Protein AF-A0A6M8HL34-F1 (afdb_monomer)

Solvent-accessible surface area (backbone atoms only — not comparable to full-atom values): 10391 Å² total; per-residue (Å²): 132,86,54,75,76,76,46,51,88,78,51,52,66,68,58,30,50,53,49,35,55,58,27,65,74,44,79,93,43,74,69,29,53,56,49,34,54,53,30,49,53,50,42,52,50,51,51,50,51,51,51,50,52,51,51,52,52,39,51,51,47,34,64,71,36,65,87,47,59,65,30,57,26,42,36,50,34,43,65,81,52,62,72,50,73,74,53,46,53,49,53,44,49,31,63,67,37,63,56,39,46,39,56,62,50,10,57,75,67,71,40,95,37,39,66,58,44,51,50,49,45,24,49,61,31,55,78,34,46,50,43,47,78,84,54,57,63,35,85,89,77,74,38,73,36,33,43,59,67,51,26,38,79,34,83,39,66,50,101,86,70,48,82,48,44,11,34,23,58,29,71,42,42,48,53,21,35,48,77,70,65,70,52,74,80,70,84,128

Sequence (188 aa):
MATIFDKIPGMNAASLQQLVDNARARPGNPQSEGVIEAATSALETLKLNVATSKAAGKAAIKNRYADEPLAKAFEAALKDRPPTDAQLRRLQLIHENPGRDEDKLADLAGDKDAAAFNLWISALCRDRADYLPPPKIAALRKQPQWSDLICEIVPKIDAVGRKTHGWTLRPEAEVAMRRLGLLKPKRA

Secondary structure (DSSP, 8-state):
---HHHHGGG--HHHHHHHHHHHHTSTT-HHHHHHHHHHHHHHHHHHHHHHHHHHHHHHHHHHHTSSS-HHHHHHHHHHHSPPPHHHHHHHHHHHHSTTEEHHHHHHHHT-SSHHHHHHHHHHHHHTTTTTSPPPPBPTTT-SB-GGGTTEEEEEEE-TTS-EEEEEEE-HHHHHHHHHTT-SPPPP-

Foldseek 3Di:
DDDPLNCLLVDDLVRLVVLLVVLVVDPPDPVSVVSNVSSVVSNVVVVVVVVVVVVVVLVVLLVVQVPPDQLVLLLVLCVVPPDDPLLLVLLLLQALPPFDFQQVSCVVSVHPGSVRVQVSLLVSQVSSVSSWDFADQDPVPSHGRSNCTQWNWAWDADPVGDITTGIHGDPSNVSSCVVVVSHDPHDD

Structure (mmCIF, N/CA/C/O backbone):
data_AF-A0A6M8HL34-F1
#
_entry.id   AF-A0A6M8HL34-F1
#
loop_
_atom_site.group_PDB
_atom_site.id
_atom_site.type_symbol
_atom_site.label_atom_id
_atom_site.label_alt_id
_atom_site.label_comp_id
_atom_site.label_asym_id
_atom_site.label_entity_id
_atom_site.label_seq_id
_atom_site.pdbx_PDB_ins_code
_atom_site.Cartn_x
_atom_site.Cartn_y
_atom_site.Cartn_z
_atom_site.occupancy
_atom_site.B_iso_or_equiv
_atom_site.auth_seq_id
_atom_site.auth_comp_id
_atom_site.auth_asym_id
_atom_site.auth_atom_id
_atom_site.pdbx_PDB_model_num
ATOM 1 N N . MET A 1 1 ? 26.905 -11.142 -42.342 1.00 52.41 1 MET A N 1
ATOM 2 C CA . MET A 1 1 ? 26.950 -11.316 -40.873 1.00 52.41 1 MET A CA 1
ATOM 3 C C . MET A 1 1 ? 26.061 -10.250 -40.256 1.00 52.41 1 MET A C 1
ATOM 5 O O . MET A 1 1 ? 26.190 -9.111 -40.681 1.00 52.41 1 MET A O 1
ATOM 9 N N . ALA A 1 2 ? 25.173 -10.594 -39.319 1.00 63.62 2 ALA A N 1
ATOM 10 C CA . ALA A 1 2 ? 24.388 -9.591 -38.593 1.00 63.62 2 ALA A CA 1
ATOM 11 C C . ALA A 1 2 ? 25.311 -8.784 -37.667 1.00 63.62 2 ALA A C 1
ATOM 13 O O . ALA A 1 2 ? 26.084 -9.366 -36.898 1.00 63.62 2 ALA A O 1
ATOM 14 N N . THR A 1 3 ? 25.247 -7.462 -37.768 1.00 83.38 3 THR A N 1
ATOM 15 C CA . THR A 1 3 ? 25.985 -6.528 -36.918 1.00 83.38 3 THR A CA 1
ATOM 16 C C . THR A 1 3 ? 25.393 -6.500 -35.508 1.00 83.38 3 THR A C 1
ATOM 18 O O . THR A 1 3 ? 24.306 -7.021 -35.250 1.00 83.38 3 THR A O 1
ATOM 21 N N . ILE A 1 4 ? 26.110 -5.899 -34.555 1.00 81.44 4 ILE A N 1
ATOM 22 C CA . ILE A 1 4 ? 25.570 -5.709 -33.203 1.00 81.44 4 ILE A CA 1
ATOM 23 C C . ILE A 1 4 ? 24.324 -4.808 -33.213 1.00 81.44 4 ILE A C 1
ATOM 25 O O . ILE A 1 4 ? 23.398 -5.058 -32.446 1.00 81.44 4 ILE A O 1
ATOM 29 N N . PHE A 1 5 ? 24.262 -3.841 -34.134 1.00 85.31 5 PHE A N 1
ATOM 30 C CA . PHE A 1 5 ? 23.124 -2.939 -34.317 1.00 85.31 5 PHE A CA 1
ATOM 31 C C . PHE A 1 5 ? 21.845 -3.683 -34.710 1.00 85.31 5 PHE A C 1
ATOM 33 O O . PHE A 1 5 ? 20.782 -3.376 -34.179 1.00 85.31 5 PHE A O 1
ATOM 40 N N . ASP A 1 6 ? 21.958 -4.738 -35.523 1.00 87.06 6 ASP A N 1
ATOM 41 C CA . ASP A 1 6 ? 20.815 -5.570 -35.932 1.00 87.06 6 ASP A CA 1
ATOM 42 C C . ASP A 1 6 ? 20.195 -6.349 -34.759 1.00 87.06 6 ASP A C 1
ATOM 44 O O . ASP A 1 6 ? 19.050 -6.792 -34.827 1.00 87.06 6 ASP A O 1
ATOM 48 N N . LYS A 1 7 ? 20.947 -6.534 -33.666 1.00 87.75 7 LYS A N 1
ATOM 49 C CA . LYS A 1 7 ? 20.505 -7.298 -32.491 1.00 87.75 7 LYS A CA 1
ATOM 50 C C . LYS A 1 7 ? 19.877 -6.422 -31.407 1.00 87.75 7 LYS A C 1
ATOM 52 O O . LYS A 1 7 ? 19.082 -6.940 -30.627 1.00 87.75 7 LYS A O 1
ATOM 57 N N . ILE A 1 8 ? 20.212 -5.128 -31.353 1.00 88.44 8 ILE A N 1
ATOM 58 C CA . ILE A 1 8 ? 19.762 -4.183 -30.312 1.00 88.44 8 ILE A CA 1
ATOM 59 C C . ILE A 1 8 ? 18.227 -4.161 -30.145 1.00 88.44 8 ILE A C 1
ATOM 61 O O . ILE A 1 8 ? 17.781 -4.262 -29.002 1.00 88.44 8 ILE A O 1
ATOM 65 N N . PRO A 1 9 ? 17.400 -4.125 -31.214 1.00 86.81 9 PRO A N 1
ATOM 66 C CA . PRO A 1 9 ? 15.939 -4.083 -31.070 1.00 86.81 9 PRO A CA 1
ATOM 67 C C . PRO A 1 9 ? 15.320 -5.301 -30.363 1.00 86.81 9 PRO A C 1
ATOM 69 O O . PRO A 1 9 ? 14.225 -5.198 -29.818 1.00 86.81 9 PRO A O 1
ATOM 72 N N . GLY A 1 10 ? 16.001 -6.452 -30.368 1.00 86.00 10 GLY A N 1
ATOM 73 C CA . GLY A 1 10 ? 15.534 -7.686 -29.724 1.00 86.00 10 GLY A CA 1
ATOM 74 C C . GLY A 1 10 ? 16.086 -7.917 -28.315 1.00 86.00 10 GLY A C 1
ATOM 75 O O . GLY A 1 10 ? 15.767 -8.931 -27.694 1.00 86.00 10 GLY A O 1
ATOM 76 N N . MET A 1 11 ? 16.944 -7.028 -27.807 1.00 91.56 11 MET A N 1
ATOM 77 C CA . MET A 1 11 ? 17.568 -7.191 -26.494 1.00 91.56 11 MET A CA 1
ATOM 78 C C . MET A 1 11 ? 16.646 -6.727 -25.365 1.00 91.56 11 MET A C 1
ATOM 80 O O . MET A 1 11 ? 15.928 -5.737 -25.477 1.00 91.56 11 MET A O 1
ATOM 84 N N . ASN A 1 12 ? 16.704 -7.425 -24.230 1.00 92.00 12 ASN A N 1
ATOM 85 C CA . AS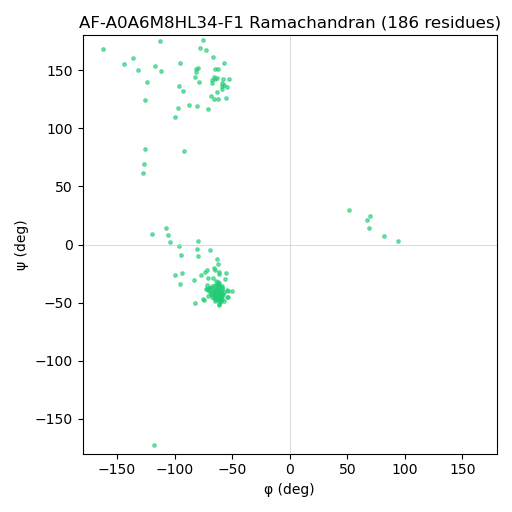N A 1 12 ? 16.044 -6.975 -23.008 1.00 92.00 12 ASN A CA 1
ATOM 86 C C . ASN A 1 12 ? 16.852 -5.859 -22.311 1.00 92.00 12 ASN A C 1
ATOM 88 O O . ASN A 1 12 ? 18.016 -5.611 -22.633 1.00 92.00 12 ASN A O 1
ATOM 92 N N . ALA A 1 13 ? 16.247 -5.210 -21.313 1.00 90.44 13 ALA A N 1
ATOM 93 C CA . ALA A 1 13 ? 16.857 -4.078 -20.615 1.00 90.44 13 ALA A CA 1
ATOM 94 C C . ALA A 1 13 ? 18.206 -4.409 -19.944 1.00 90.44 13 ALA A C 1
ATOM 96 O O . ALA A 1 13 ? 19.112 -3.580 -19.969 1.00 90.44 13 ALA A O 1
ATOM 97 N N . ALA A 1 14 ? 18.362 -5.612 -19.379 1.00 91.69 14 ALA A N 1
ATOM 98 C CA . ALA A 1 14 ? 19.614 -6.029 -18.744 1.00 91.69 14 ALA A CA 1
ATOM 99 C C . ALA A 1 14 ? 20.731 -6.223 -19.780 1.00 91.69 14 ALA A C 1
ATOM 101 O O . ALA A 1 14 ? 21.852 -5.763 -19.581 1.00 91.69 14 ALA A O 1
ATOM 102 N N . SER A 1 15 ? 20.413 -6.842 -20.919 1.00 92.12 15 SER A N 1
ATOM 103 C CA . SER A 1 15 ? 21.350 -7.022 -22.030 1.00 92.12 15 SER A CA 1
ATOM 104 C C . SER A 1 15 ? 21.767 -5.691 -22.660 1.00 92.12 15 SER A C 1
ATOM 106 O O . SER A 1 15 ? 22.946 -5.511 -22.952 1.00 92.12 15 SER A O 1
ATOM 108 N N . LEU A 1 16 ? 20.837 -4.743 -22.822 1.00 92.12 16 LEU A N 1
ATOM 109 C CA . LEU A 1 16 ? 21.145 -3.394 -23.310 1.00 92.12 16 LEU A CA 1
ATOM 110 C C . LEU A 1 16 ? 22.037 -2.622 -22.335 1.00 92.12 16 LEU A C 1
ATOM 112 O O . LEU A 1 16 ? 23.002 -1.995 -22.763 1.00 92.12 16 LEU A O 1
ATOM 116 N N . GLN A 1 17 ? 21.760 -2.707 -21.030 1.00 92.69 17 GLN A N 1
ATOM 117 C CA . GLN A 1 17 ? 22.590 -2.062 -20.012 1.00 92.69 17 GLN A CA 1
ATOM 118 C C . GLN A 1 17 ? 24.014 -2.633 -20.011 1.00 92.69 17 GLN A C 1
ATOM 120 O O . GLN A 1 17 ? 24.979 -1.876 -20.067 1.00 92.69 17 GLN A O 1
ATOM 125 N N . GLN A 1 18 ? 24.149 -3.960 -20.067 1.00 92.50 18 GLN A N 1
ATOM 126 C CA . GLN A 1 18 ? 25.451 -4.618 -20.169 1.00 92.50 18 GLN A CA 1
ATOM 127 C C . GLN A 1 18 ? 26.212 -4.202 -21.439 1.00 92.50 18 GLN A C 1
ATOM 129 O O . GLN A 1 18 ? 27.435 -4.070 -21.414 1.00 92.50 18 GLN A O 1
ATOM 134 N N . LEU A 1 19 ? 25.509 -3.989 -22.556 1.00 90.94 19 LEU A N 1
ATOM 135 C CA . LEU A 1 19 ? 26.108 -3.527 -23.808 1.00 90.94 19 LEU A CA 1
ATOM 136 C C . LEU A 1 19 ? 26.692 -2.113 -23.666 1.00 90.94 19 LEU A C 1
ATOM 138 O O . LEU A 1 19 ? 27.817 -1.870 -24.103 1.00 90.94 19 LEU A O 1
ATOM 142 N N . VAL A 1 20 ? 25.951 -1.210 -23.017 1.00 90.25 20 VAL A N 1
ATOM 143 C CA . VAL A 1 20 ? 26.400 0.155 -22.705 1.00 90.25 20 VAL A CA 1
ATOM 144 C C . VAL A 1 20 ? 27.629 0.120 -21.800 1.00 90.25 20 VAL A C 1
ATOM 146 O O . VAL A 1 20 ? 28.620 0.793 -22.086 1.00 90.25 20 VAL A O 1
ATOM 149 N N . ASP A 1 21 ? 27.600 -0.692 -20.745 1.00 91.19 21 ASP A N 1
ATOM 150 C CA . ASP A 1 21 ? 28.698 -0.789 -19.781 1.00 91.19 21 ASP A CA 1
ATOM 151 C C . ASP A 1 21 ? 29.972 -1.351 -20.440 1.00 91.19 21 ASP A C 1
ATOM 153 O O . ASP A 1 21 ? 31.064 -0.802 -20.278 1.00 91.19 21 ASP A O 1
ATOM 157 N N . ASN A 1 22 ? 29.827 -2.380 -21.282 1.00 88.88 22 ASN A N 1
ATOM 158 C CA . ASN A 1 22 ? 30.932 -2.963 -22.046 1.00 88.88 22 ASN A CA 1
ATOM 159 C C . ASN A 1 22 ? 31.526 -1.985 -23.076 1.00 88.88 22 ASN A C 1
ATOM 161 O O . ASN A 1 22 ? 32.740 -1.978 -23.289 1.00 88.88 22 ASN A O 1
ATOM 165 N N . ALA A 1 23 ? 30.691 -1.174 -23.732 1.00 86.12 23 ALA A N 1
ATOM 166 C CA . ALA A 1 23 ? 31.143 -0.184 -24.708 1.00 86.12 23 ALA A CA 1
ATOM 167 C C . ALA A 1 23 ? 31.864 0.996 -24.033 1.00 86.12 23 ALA A C 1
ATOM 169 O O . ALA A 1 23 ? 32.898 1.448 -24.526 1.00 86.12 23 ALA A O 1
ATOM 170 N N . ARG A 1 24 ? 31.388 1.435 -22.859 1.00 86.94 24 ARG A N 1
ATOM 171 C CA . ARG A 1 24 ? 32.046 2.464 -22.031 1.00 86.94 24 ARG A CA 1
ATOM 172 C C . ARG A 1 24 ? 33.415 2.028 -21.513 1.00 86.94 24 ARG A C 1
ATOM 174 O O . ARG A 1 24 ? 34.305 2.862 -21.386 1.00 86.94 24 ARG A O 1
ATOM 181 N N . ALA A 1 25 ? 33.610 0.732 -21.272 1.00 86.75 25 ALA A N 1
ATOM 182 C CA . ALA A 1 25 ? 34.902 0.170 -20.877 1.00 86.75 25 ALA A CA 1
ATOM 183 C C . ALA A 1 25 ? 35.964 0.186 -22.002 1.00 86.75 25 ALA A C 1
ATOM 185 O O . ALA A 1 25 ? 37.111 -0.190 -21.762 1.00 86.75 25 ALA A O 1
ATOM 186 N N . ARG A 1 26 ? 35.610 0.609 -23.227 1.00 79.56 26 ARG A N 1
ATOM 187 C CA . ARG A 1 26 ? 36.508 0.702 -24.394 1.00 79.56 26 ARG A CA 1
ATOM 188 C C . ARG A 1 26 ? 36.480 2.111 -25.013 1.00 79.56 26 ARG A C 1
ATOM 190 O O . ARG A 1 26 ? 35.941 2.275 -26.114 1.00 79.56 26 ARG A O 1
ATOM 197 N N . PRO A 1 27 ? 37.023 3.130 -24.322 1.00 69.81 27 PRO A N 1
ATOM 198 C CA . PRO A 1 27 ? 37.029 4.505 -24.817 1.00 69.81 27 PRO A CA 1
ATOM 199 C C . PRO A 1 27 ? 37.888 4.647 -26.087 1.00 69.81 27 PRO A C 1
ATOM 201 O O . PRO A 1 27 ? 38.936 4.015 -26.203 1.00 69.81 27 PRO A O 1
ATOM 204 N N . GLY A 1 28 ? 37.444 5.478 -27.038 1.00 65.19 28 GLY A N 1
ATOM 205 C CA . GLY A 1 28 ? 38.191 5.816 -28.261 1.00 65.19 28 GLY A CA 1
ATOM 206 C C . GLY A 1 28 ? 37.886 4.968 -29.504 1.00 65.19 28 GLY A C 1
ATOM 207 O O . GLY A 1 28 ? 38.508 5.177 -30.542 1.00 65.19 28 GLY A O 1
ATOM 208 N N . ASN A 1 29 ? 36.935 4.030 -29.437 1.00 75.62 29 ASN A N 1
ATOM 209 C CA . ASN A 1 29 ? 36.446 3.306 -30.613 1.00 75.62 29 ASN A CA 1
ATOM 210 C C . ASN A 1 29 ? 35.147 3.964 -31.136 1.00 75.62 29 ASN A C 1
ATOM 212 O O . ASN A 1 29 ? 34.142 3.910 -30.426 1.00 75.62 29 ASN A O 1
ATOM 216 N N . PRO A 1 30 ? 35.114 4.510 -32.370 1.00 70.31 30 PRO A N 1
ATOM 217 C CA . PRO A 1 30 ? 33.908 5.112 -32.961 1.00 70.31 30 PRO A CA 1
ATOM 218 C C . PRO A 1 30 ? 32.707 4.158 -33.004 1.00 70.31 30 PRO A C 1
ATOM 220 O O . PRO A 1 30 ? 31.552 4.565 -32.900 1.00 70.31 30 PRO A O 1
ATOM 223 N N . GLN A 1 31 ? 32.972 2.854 -33.106 1.00 75.31 31 GLN A N 1
ATOM 224 C CA . GLN A 1 31 ? 31.937 1.828 -33.074 1.00 75.31 31 GLN A CA 1
ATOM 225 C C . GLN A 1 31 ? 31.323 1.674 -31.672 1.00 75.31 31 GLN A C 1
ATOM 227 O O . GLN A 1 31 ? 30.148 1.334 -31.565 1.00 75.31 31 GLN A O 1
ATOM 232 N N . SER A 1 32 ? 32.079 1.954 -30.600 1.00 81.62 32 SER A N 1
ATOM 233 C CA . SER A 1 32 ? 31.563 1.969 -29.223 1.00 81.62 32 SER A CA 1
ATOM 234 C C . SER A 1 32 ? 30.596 3.130 -28.994 1.00 81.62 32 SER A C 1
ATOM 236 O O . SER A 1 32 ? 29.597 2.939 -28.311 1.00 81.62 32 SER A O 1
ATOM 238 N N . GLU A 1 33 ? 30.850 4.308 -29.572 1.00 82.81 33 GLU A N 1
ATOM 239 C CA . GLU A 1 33 ? 29.970 5.478 -29.422 1.00 82.81 33 GLU A CA 1
ATOM 240 C C . GLU A 1 33 ? 28.598 5.233 -30.054 1.00 82.81 33 GLU A C 1
ATOM 242 O O . GLU A 1 33 ? 27.580 5.368 -29.373 1.00 82.81 33 GLU A O 1
ATOM 247 N N . GLY A 1 34 ? 28.566 4.744 -31.300 1.00 83.88 34 GLY A N 1
ATOM 248 C CA . GLY A 1 34 ? 27.307 4.379 -31.958 1.00 83.88 34 GLY A CA 1
ATOM 249 C C . GLY A 1 34 ? 26.550 3.275 -31.210 1.00 83.88 34 GLY A C 1
ATOM 250 O O . GLY A 1 34 ? 25.326 3.312 -31.103 1.00 83.88 34 GLY A O 1
ATOM 251 N N . VAL A 1 35 ? 27.269 2.304 -30.633 1.00 87.06 35 VAL A N 1
ATOM 252 C CA . VAL A 1 35 ? 26.672 1.242 -29.807 1.00 87.06 35 VAL A CA 1
ATOM 253 C C . VAL A 1 35 ? 26.074 1.795 -28.507 1.00 87.06 35 VAL A C 1
ATOM 255 O O . VAL A 1 35 ? 24.982 1.372 -28.125 1.00 87.06 35 VAL A O 1
ATOM 258 N N . ILE A 1 36 ? 26.747 2.742 -27.841 1.00 88.88 36 ILE A N 1
ATOM 259 C CA . ILE A 1 36 ? 26.233 3.406 -26.632 1.00 88.88 36 ILE A CA 1
ATOM 260 C C . ILE A 1 36 ? 24.948 4.165 -26.957 1.00 88.88 36 ILE A C 1
ATOM 262 O O . ILE A 1 36 ? 23.961 4.006 -26.237 1.00 88.88 36 ILE A O 1
ATOM 266 N N . GLU A 1 37 ? 24.939 4.955 -28.029 1.00 89.88 37 GLU A N 1
ATOM 267 C CA . GLU A 1 37 ? 23.774 5.741 -28.440 1.00 89.88 37 GLU A CA 1
ATOM 268 C C . GLU A 1 37 ? 22.578 4.837 -28.773 1.00 89.88 37 GLU A C 1
ATOM 270 O O . GLU A 1 37 ? 21.505 4.974 -28.177 1.00 89.88 37 GLU A O 1
ATOM 275 N N . ALA A 1 38 ? 22.780 3.840 -29.641 1.00 90.62 38 ALA A N 1
ATOM 276 C CA . ALA A 1 38 ? 21.720 2.932 -30.069 1.00 90.62 38 ALA A CA 1
ATOM 277 C C . ALA A 1 38 ? 21.146 2.104 -28.905 1.00 90.62 38 ALA A C 1
ATOM 279 O O . ALA A 1 38 ? 19.927 1.970 -28.775 1.00 90.62 38 ALA A O 1
ATOM 280 N N . ALA A 1 39 ? 21.999 1.571 -28.025 1.00 90.88 39 ALA A N 1
ATOM 281 C CA . ALA A 1 39 ? 21.540 0.783 -26.883 1.00 90.88 39 ALA A CA 1
ATOM 282 C C . ALA A 1 39 ? 20.863 1.639 -25.806 1.00 90.88 39 ALA A C 1
ATOM 284 O O . ALA A 1 39 ? 19.890 1.190 -25.198 1.00 90.88 39 ALA A O 1
ATOM 285 N N . THR A 1 40 ? 21.325 2.877 -25.598 1.00 90.88 40 THR A N 1
ATOM 286 C CA . THR A 1 40 ? 20.677 3.822 -24.676 1.00 90.88 40 THR A CA 1
ATOM 287 C C . THR A 1 40 ? 19.291 4.210 -25.189 1.00 90.88 40 THR A C 1
ATOM 289 O O . THR A 1 40 ? 18.323 4.117 -24.436 1.00 90.88 40 THR A O 1
ATOM 292 N N . SER A 1 41 ? 19.161 4.539 -26.477 1.00 91.94 41 SER A N 1
ATOM 293 C CA . SER A 1 41 ? 17.871 4.860 -27.103 1.00 91.94 41 SER A CA 1
ATOM 294 C C . SER A 1 41 ? 16.882 3.683 -27.042 1.00 91.94 41 SER A C 1
ATOM 296 O O . SER A 1 41 ? 15.709 3.851 -26.687 1.00 91.94 41 SER A O 1
ATOM 298 N N . ALA A 1 42 ? 17.356 2.457 -27.289 1.00 90.94 42 ALA A N 1
ATOM 299 C CA . ALA A 1 42 ? 16.543 1.250 -27.135 1.00 90.94 42 ALA A CA 1
ATOM 300 C C . ALA A 1 42 ? 16.102 1.028 -25.674 1.00 90.94 42 ALA A C 1
ATOM 302 O O . ALA A 1 42 ? 14.948 0.677 -25.418 1.00 90.94 42 ALA A O 1
ATOM 303 N N . LEU A 1 43 ? 16.986 1.282 -24.701 1.00 91.06 43 LEU A N 1
ATOM 304 C CA . LEU A 1 43 ? 16.673 1.182 -23.274 1.00 91.06 43 LEU A CA 1
ATOM 305 C C . LEU A 1 43 ? 15.600 2.200 -22.859 1.00 91.06 43 LEU A C 1
ATOM 307 O O . LEU A 1 43 ? 14.677 1.857 -22.119 1.00 91.06 43 LEU A O 1
ATOM 311 N N . GLU A 1 44 ? 15.705 3.444 -23.324 1.00 91.94 44 GLU A N 1
ATOM 312 C CA . GLU A 1 44 ? 14.707 4.491 -23.079 1.00 91.94 44 GLU A CA 1
ATOM 313 C C . GLU A 1 44 ? 13.355 4.139 -23.698 1.00 91.94 44 GLU A C 1
ATOM 315 O O . GLU A 1 44 ? 12.327 4.242 -23.026 1.00 91.94 44 GLU A O 1
ATOM 320 N N . THR A 1 45 ? 13.360 3.621 -24.926 1.00 90.19 45 THR A N 1
ATOM 321 C CA . THR A 1 45 ? 12.150 3.146 -25.606 1.00 90.19 45 THR A CA 1
ATOM 322 C C . THR A 1 45 ? 11.479 2.015 -24.824 1.00 90.19 45 THR A C 1
ATOM 324 O O . THR A 1 45 ? 10.272 2.058 -24.580 1.00 90.19 45 THR A O 1
ATOM 327 N N . LEU A 1 46 ? 12.244 1.025 -24.346 1.00 89.00 46 LEU A N 1
ATOM 328 C CA . LEU A 1 46 ? 11.706 -0.047 -23.501 1.00 89.00 46 LEU A CA 1
ATOM 329 C C . LEU A 1 46 ? 11.125 0.494 -22.191 1.00 89.00 46 LEU A C 1
ATOM 331 O O . LEU A 1 46 ? 10.031 0.090 -21.795 1.00 89.00 46 LEU A O 1
ATOM 335 N N . LYS A 1 47 ? 11.816 1.429 -21.527 1.00 89.31 47 LYS A N 1
ATOM 336 C CA . LYS A 1 47 ? 11.316 2.075 -20.302 1.00 89.31 47 LYS A CA 1
ATOM 337 C C . LYS A 1 47 ? 10.001 2.810 -20.557 1.00 89.31 47 LYS A C 1
ATOM 339 O O . LYS A 1 47 ? 9.070 2.664 -19.765 1.00 89.31 47 LYS A O 1
ATOM 344 N N . LEU A 1 48 ? 9.903 3.550 -21.661 1.00 87.50 48 LEU A N 1
ATOM 345 C CA . LEU A 1 48 ? 8.694 4.273 -22.048 1.00 87.50 48 LEU A CA 1
ATOM 346 C C . LEU A 1 48 ? 7.535 3.314 -22.355 1.00 87.50 48 LEU A C 1
ATOM 348 O O . LEU A 1 48 ? 6.421 3.524 -21.873 1.00 87.50 48 LEU A O 1
ATOM 352 N N . ASN A 1 49 ? 7.792 2.229 -23.086 1.00 84.81 49 ASN A N 1
ATOM 353 C CA . ASN A 1 49 ? 6.786 1.215 -23.409 1.00 84.81 49 ASN A CA 1
ATOM 354 C C . ASN A 1 49 ? 6.262 0.508 -22.154 1.00 84.81 49 ASN A C 1
ATOM 356 O O . ASN A 1 49 ? 5.051 0.326 -22.000 1.00 84.81 49 ASN A O 1
ATOM 360 N N . VAL A 1 50 ? 7.152 0.160 -21.219 1.00 85.06 50 VAL A N 1
ATOM 361 C CA . VAL A 1 50 ? 6.772 -0.412 -19.918 1.00 85.06 50 VAL A CA 1
ATOM 362 C C . VAL A 1 50 ? 5.954 0.589 -19.105 1.00 85.06 50 VAL A C 1
ATOM 364 O O . VAL A 1 50 ? 4.914 0.224 -18.557 1.00 85.06 50 VAL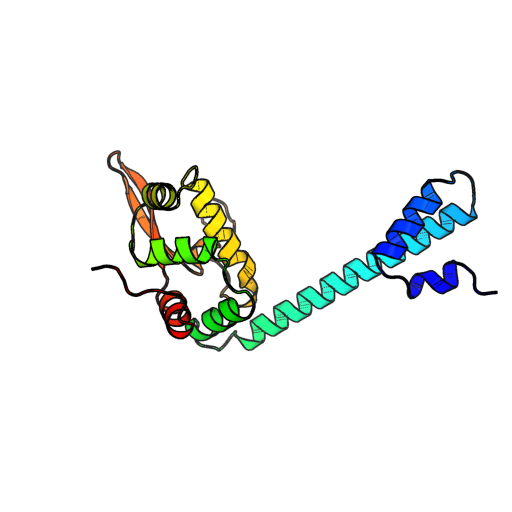 A O 1
ATOM 367 N N . ALA A 1 51 ? 6.380 1.854 -19.042 1.00 79.62 51 ALA A N 1
ATOM 368 C CA . ALA A 1 51 ? 5.654 2.900 -18.326 1.00 79.62 51 ALA A CA 1
ATOM 369 C C . ALA A 1 51 ? 4.248 3.117 -18.908 1.00 79.62 51 ALA A C 1
ATOM 371 O O . ALA A 1 51 ? 3.274 3.161 -18.155 1.00 79.62 51 ALA A O 1
ATOM 372 N N . THR A 1 52 ? 4.134 3.168 -20.235 1.00 82.06 52 THR A N 1
ATOM 373 C CA . THR A 1 52 ? 2.866 3.327 -20.961 1.00 82.06 52 THR A CA 1
ATOM 374 C C . THR A 1 52 ? 1.943 2.134 -20.727 1.00 82.06 52 THR A C 1
ATOM 376 O O . THR A 1 52 ? 0.785 2.313 -20.357 1.00 82.06 52 THR A O 1
ATOM 379 N N . SER A 1 53 ? 2.465 0.910 -20.837 1.00 81.75 53 SER A N 1
ATOM 380 C CA . SER A 1 53 ? 1.698 -0.315 -20.574 1.00 81.75 53 SER A CA 1
ATOM 381 C C . SER A 1 53 ? 1.212 -0.376 -19.125 1.00 81.75 53 SER A C 1
ATOM 383 O O . SER A 1 53 ? 0.060 -0.718 -18.859 1.00 81.75 53 SER A O 1
ATOM 385 N N . LYS A 1 54 ? 2.061 0.027 -18.170 1.00 84.12 54 LYS A N 1
ATOM 386 C CA . LYS A 1 54 ? 1.689 0.121 -16.755 1.00 84.12 54 LYS A CA 1
ATOM 387 C C . LYS A 1 54 ? 0.596 1.167 -16.536 1.00 84.12 54 LYS A C 1
ATOM 389 O O . LYS A 1 54 ? -0.345 0.900 -15.796 1.00 84.12 54 LYS A O 1
ATOM 394 N N . ALA A 1 55 ? 0.688 2.333 -17.175 1.00 83.44 55 ALA A N 1
ATOM 395 C CA . ALA A 1 55 ? -0.339 3.371 -17.094 1.00 83.44 55 ALA A CA 1
ATOM 396 C C . ALA A 1 55 ? -1.682 2.899 -17.676 1.00 83.44 55 ALA A C 1
ATOM 398 O O . ALA A 1 55 ? -2.718 3.079 -17.035 1.00 83.44 55 ALA A O 1
ATOM 399 N N . ALA A 1 56 ? -1.663 2.224 -18.829 1.00 82.94 56 ALA A N 1
ATOM 400 C CA . ALA A 1 56 ? -2.853 1.640 -19.443 1.00 82.94 56 ALA A CA 1
ATOM 401 C C . ALA A 1 56 ? -3.496 0.569 -18.545 1.00 82.94 56 ALA A C 1
ATOM 403 O O . ALA A 1 56 ? -4.705 0.603 -18.316 1.00 82.94 56 ALA A O 1
ATOM 404 N N . GLY A 1 57 ? -2.693 -0.328 -17.959 1.00 84.00 57 GLY A N 1
ATOM 405 C CA . GLY A 1 57 ? -3.179 -1.338 -17.014 1.00 84.00 57 GLY A CA 1
ATOM 406 C C . GLY A 1 57 ? -3.842 -0.722 -15.778 1.00 84.00 57 GLY A C 1
ATOM 407 O O . GLY A 1 57 ? -4.922 -1.148 -15.373 1.00 84.00 57 GLY A O 1
ATOM 408 N N . LYS A 1 58 ? -3.251 0.339 -15.216 1.00 86.94 58 LYS A N 1
ATOM 409 C CA . LYS A 1 58 ? -3.844 1.082 -14.093 1.00 86.94 58 LYS A CA 1
ATOM 410 C C . LYS A 1 58 ? -5.177 1.731 -14.455 1.00 86.94 58 LYS A C 1
ATOM 412 O O . LYS A 1 58 ? -6.124 1.642 -13.680 1.00 86.94 58 LYS A O 1
ATOM 417 N N . ALA A 1 59 ? -5.259 2.362 -15.625 1.00 83.94 59 ALA A N 1
ATOM 418 C CA . ALA A 1 59 ? -6.497 2.966 -16.108 1.00 83.94 59 ALA A CA 1
ATOM 419 C C . ALA A 1 59 ? -7.596 1.910 -16.312 1.00 83.94 59 ALA A C 1
ATOM 421 O O . ALA A 1 59 ? -8.737 2.131 -15.916 1.00 83.94 59 ALA A O 1
ATOM 422 N N . ALA A 1 60 ? -7.246 0.738 -16.850 1.00 83.88 60 ALA A N 1
ATOM 423 C CA . ALA A 1 60 ? -8.181 -0.368 -17.028 1.00 83.88 60 ALA A CA 1
ATOM 424 C C . ALA A 1 60 ? -8.733 -0.894 -15.692 1.00 83.88 60 ALA A C 1
ATOM 426 O O . ALA A 1 60 ? -9.941 -1.100 -15.573 1.00 83.88 60 ALA A O 1
ATOM 427 N N . ILE A 1 61 ? -7.879 -1.061 -14.672 1.00 86.00 61 ILE A N 1
ATOM 428 C CA . ILE A 1 61 ? -8.316 -1.447 -13.318 1.00 86.00 61 ILE A CA 1
ATOM 429 C C . ILE A 1 61 ? -9.270 -0.392 -12.755 1.00 86.00 61 ILE A C 1
ATOM 431 O O . ILE A 1 61 ? -10.363 -0.733 -12.306 1.00 86.00 61 ILE A O 1
ATOM 435 N N . LYS A 1 62 ? -8.894 0.888 -12.831 1.00 85.69 62 LYS A N 1
ATOM 436 C CA . LYS A 1 62 ? -9.709 1.983 -12.302 1.00 85.69 62 LYS A CA 1
ATOM 437 C C . LYS A 1 62 ? -11.084 2.053 -12.968 1.00 85.69 62 LYS A C 1
ATOM 439 O O . LYS A 1 62 ? -12.081 2.181 -12.270 1.00 85.69 62 LYS A O 1
ATOM 444 N N . ASN A 1 63 ? -11.145 1.911 -14.293 1.00 84.94 63 ASN A N 1
ATOM 445 C CA . ASN A 1 63 ? -12.407 1.898 -15.036 1.00 84.94 63 ASN A CA 1
ATOM 446 C C . ASN A 1 63 ? -13.276 0.691 -14.665 1.00 84.94 63 ASN A C 1
ATOM 448 O O . ASN A 1 63 ? -14.483 0.829 -14.519 1.00 84.94 63 ASN A O 1
ATOM 452 N N . ARG A 1 64 ? -12.669 -0.486 -14.462 1.00 85.56 64 ARG A N 1
ATOM 453 C CA . ARG A 1 64 ? -13.392 -1.708 -14.083 1.00 85.56 64 ARG A CA 1
ATOM 454 C C . ARG A 1 64 ? -14.095 -1.596 -12.728 1.00 85.56 64 ARG A C 1
ATOM 456 O O . ARG A 1 64 ? -15.142 -2.206 -12.552 1.00 85.56 64 ARG A O 1
ATOM 463 N N . TYR A 1 65 ? -13.511 -0.869 -11.779 1.00 85.69 65 TYR A N 1
ATOM 464 C CA . TYR A 1 65 ? -14.047 -0.728 -10.421 1.00 85.69 65 TYR A CA 1
ATOM 465 C C . TYR A 1 65 ? -14.678 0.644 -10.151 1.00 85.69 65 TYR A C 1
ATOM 467 O O . TYR A 1 65 ? -15.026 0.921 -9.007 1.00 85.69 65 TYR A O 1
ATOM 475 N N . ALA A 1 66 ? -14.844 1.490 -11.174 1.00 81.31 66 ALA A N 1
ATOM 476 C CA . ALA A 1 66 ? -15.392 2.837 -11.017 1.00 81.31 66 ALA A CA 1
ATOM 477 C C . ALA A 1 66 ? -16.831 2.829 -10.472 1.00 81.31 66 ALA A C 1
ATOM 479 O O . ALA A 1 66 ? -17.154 3.635 -9.602 1.00 81.31 66 ALA A O 1
ATOM 480 N N . ASP A 1 67 ? -17.649 1.883 -10.941 1.00 83.50 67 ASP A N 1
ATOM 481 C CA . ASP A 1 67 ? -19.074 1.767 -10.596 1.00 83.50 67 ASP A CA 1
ATOM 482 C C . ASP A 1 67 ? -19.362 0.636 -9.592 1.00 83.50 67 ASP A C 1
ATOM 484 O O . ASP A 1 67 ? -20.510 0.364 -9.241 1.00 83.50 67 ASP A O 1
ATOM 488 N N . GLU A 1 68 ? -18.323 -0.060 -9.129 1.00 85.50 68 GLU A N 1
ATOM 489 C CA . GLU A 1 68 ? -18.475 -1.162 -8.184 1.00 85.50 68 GLU A CA 1
ATOM 490 C C . GLU A 1 68 ? -18.607 -0.636 -6.746 1.00 85.50 68 GLU A C 1
ATOM 492 O O . GLU A 1 68 ? -17.969 0.356 -6.381 1.00 85.50 68 GLU A O 1
ATOM 497 N N . PRO A 1 69 ? -19.362 -1.323 -5.865 1.00 89.06 69 PRO A N 1
ATOM 498 C CA . PRO A 1 69 ? -19.379 -0.982 -4.450 1.00 89.06 69 PRO A CA 1
ATOM 499 C C . PRO A 1 69 ? -17.959 -0.965 -3.874 1.00 89.06 69 PRO A C 1
ATOM 501 O O . PRO A 1 69 ? -17.188 -1.903 -4.088 1.00 89.06 69 PRO A O 1
ATOM 504 N N . LEU A 1 70 ? -17.636 0.055 -3.073 1.00 86.81 70 LEU A N 1
ATOM 505 C CA . LEU A 1 70 ? -16.300 0.252 -2.490 1.00 86.81 70 LEU A CA 1
ATOM 506 C C . LEU A 1 70 ? -15.750 -1.006 -1.807 1.00 86.81 70 LEU A C 1
ATOM 508 O O . LEU A 1 70 ? -14.587 -1.346 -1.995 1.00 86.81 70 LEU A O 1
ATOM 512 N N . ALA A 1 71 ? -16.589 -1.754 -1.084 1.00 89.38 71 ALA A N 1
ATOM 513 C CA . ALA A 1 71 ? -16.183 -3.012 -0.453 1.00 89.38 71 ALA A CA 1
ATOM 514 C C . ALA A 1 71 ? -15.670 -4.056 -1.467 1.00 89.38 71 ALA A C 1
ATOM 516 O O . ALA A 1 71 ? -14.721 -4.780 -1.179 1.00 89.38 71 ALA A O 1
ATOM 517 N N . LYS A 1 72 ? -16.251 -4.122 -2.672 1.00 91.12 72 LYS A N 1
ATOM 518 C CA . LYS A 1 72 ? -15.802 -5.021 -3.746 1.00 91.12 72 LYS A CA 1
ATOM 519 C C . LYS A 1 72 ? -14.481 -4.547 -4.353 1.00 91.12 72 LYS A C 1
ATOM 521 O O . LYS A 1 72 ? -13.610 -5.370 -4.628 1.00 91.12 72 LYS A O 1
ATOM 526 N N . ALA A 1 73 ? -14.308 -3.235 -4.510 1.00 91.06 73 ALA A N 1
ATOM 527 C CA . ALA A 1 73 ? -13.042 -2.650 -4.939 1.00 91.06 73 ALA A CA 1
ATOM 528 C C . ALA A 1 73 ? -11.916 -2.921 -3.918 1.00 91.06 73 ALA A C 1
ATOM 530 O O . ALA A 1 73 ? -10.827 -3.340 -4.309 1.00 91.06 73 ALA A O 1
ATOM 531 N N . PHE A 1 74 ? -12.189 -2.792 -2.611 1.00 91.31 74 PHE A N 1
ATOM 532 C CA . PHE A 1 74 ? -11.253 -3.188 -1.548 1.00 91.31 74 PHE A CA 1
ATOM 533 C C . PHE A 1 74 ? -10.922 -4.678 -1.591 1.00 91.31 74 PHE A C 1
ATOM 535 O O . PHE A 1 74 ? -9.755 -5.049 -1.480 1.00 91.31 74 PHE A O 1
ATOM 542 N N . GLU A 1 75 ? -11.928 -5.536 -1.764 1.00 93.50 75 GLU A N 1
ATOM 543 C CA . GLU A 1 75 ? -11.723 -6.981 -1.852 1.00 93.50 75 GLU A CA 1
ATOM 544 C C . GLU A 1 75 ? -10.797 -7.337 -3.023 1.00 93.50 75 GLU A C 1
ATOM 546 O O . GLU A 1 75 ? -9.841 -8.094 -2.852 1.00 93.50 75 GLU A O 1
ATOM 551 N N . ALA A 1 76 ? -11.029 -6.743 -4.197 1.00 92.94 76 ALA A N 1
ATOM 552 C CA . ALA A 1 76 ? -10.166 -6.911 -5.360 1.00 92.94 76 ALA A CA 1
ATOM 553 C C . ALA A 1 76 ? -8.741 -6.399 -5.107 1.00 92.94 76 ALA A C 1
ATOM 555 O O . ALA A 1 76 ? -7.779 -7.100 -5.418 1.00 92.94 76 ALA A O 1
ATOM 556 N N . ALA A 1 77 ? -8.603 -5.225 -4.485 1.00 92.8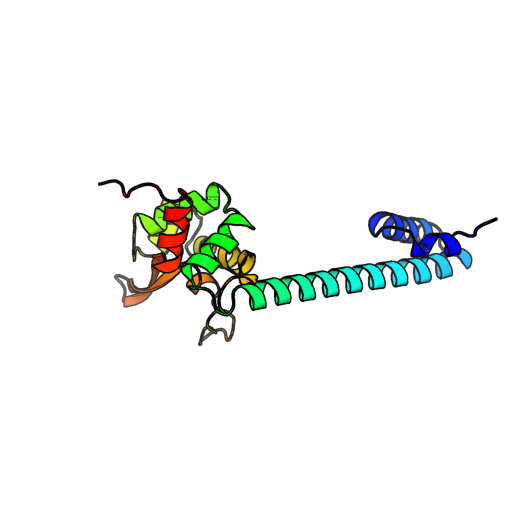8 77 ALA A N 1
ATOM 557 C CA . ALA A 1 77 ? -7.309 -4.642 -4.147 1.00 92.88 77 ALA A CA 1
ATOM 558 C C . ALA A 1 77 ? -6.486 -5.545 -3.216 1.00 92.88 77 ALA A C 1
ATOM 560 O O . ALA A 1 77 ? -5.275 -5.679 -3.386 1.00 92.88 77 ALA A O 1
ATOM 561 N N . LEU A 1 78 ? -7.139 -6.166 -2.231 1.00 92.31 78 LEU A N 1
ATOM 562 C CA . LEU A 1 78 ? -6.508 -7.079 -1.278 1.00 92.31 78 LEU A CA 1
ATOM 563 C C . LEU A 1 78 ? -6.231 -8.466 -1.877 1.00 92.31 78 LEU A C 1
ATOM 565 O O . LEU A 1 78 ? -5.308 -9.126 -1.418 1.00 92.31 78 LEU A O 1
ATOM 569 N N . LYS A 1 79 ? -6.979 -8.911 -2.895 1.00 92.62 79 LYS A N 1
ATOM 570 C CA . LYS A 1 79 ? -6.688 -10.159 -3.627 1.00 92.62 79 LYS A CA 1
ATOM 571 C C . LYS A 1 79 ? -5.512 -10.006 -4.590 1.00 92.62 79 LYS A C 1
ATOM 573 O O . LYS A 1 79 ? -4.633 -10.859 -4.605 1.00 92.62 79 LYS A O 1
ATOM 578 N N . ASP A 1 80 ? -5.499 -8.934 -5.382 1.00 92.06 80 ASP A N 1
ATOM 579 C CA . ASP A 1 80 ? -4.429 -8.664 -6.354 1.00 92.06 80 ASP A CA 1
ATOM 580 C C . ASP A 1 80 ? -3.118 -8.295 -5.660 1.00 92.06 80 ASP A C 1
ATOM 582 O O . ASP A 1 80 ? -2.032 -8.692 -6.078 1.00 92.06 80 ASP A O 1
ATOM 586 N N . ARG A 1 81 ? -3.222 -7.546 -4.559 1.00 91.25 81 ARG A N 1
ATOM 587 C CA . ARG A 1 81 ? -2.083 -7.135 -3.740 1.00 91.25 81 ARG A CA 1
ATOM 588 C C . ARG A 1 81 ? -2.355 -7.565 -2.300 1.00 91.25 81 ARG A C 1
ATOM 590 O O . ARG A 1 81 ? -2.815 -6.742 -1.499 1.00 91.25 81 ARG A O 1
ATOM 597 N N . PRO A 1 82 ? -2.096 -8.836 -1.945 1.00 91.75 82 PRO A N 1
ATOM 598 C CA . PRO A 1 82 ? -2.256 -9.321 -0.579 1.00 91.75 82 PRO A CA 1
ATOM 599 C C . PRO A 1 82 ? -1.411 -8.518 0.410 1.00 91.75 82 PRO A C 1
ATOM 601 O O . PRO A 1 82 ? -0.269 -8.167 0.098 1.00 91.75 82 PRO A O 1
ATOM 604 N N . PRO A 1 83 ? -1.951 -8.157 1.587 1.00 91.94 83 PRO A N 1
ATOM 605 C CA . PRO A 1 83 ? -1.138 -7.564 2.634 1.00 91.94 83 PRO A CA 1
ATOM 606 C C . PRO A 1 83 ? -0.116 -8.587 3.145 1.00 91.94 83 PRO A C 1
ATOM 608 O O . PRO A 1 83 ? -0.416 -9.773 3.260 1.00 91.94 83 PRO A O 1
ATOM 611 N N . THR A 1 84 ? 1.085 -8.127 3.487 1.00 92.12 84 THR A N 1
ATOM 612 C CA . THR A 1 84 ? 2.074 -8.958 4.190 1.00 92.12 84 THR A CA 1
ATOM 613 C C . THR A 1 84 ? 1.593 -9.295 5.602 1.00 92.12 84 THR A C 1
ATOM 615 O O . THR A 1 84 ? 0.772 -8.572 6.167 1.00 92.12 84 THR A O 1
ATOM 618 N N . ASP A 1 85 ? 2.157 -10.321 6.243 1.00 91.69 85 ASP A N 1
ATOM 619 C CA . ASP A 1 85 ? 1.824 -10.658 7.638 1.00 91.69 85 ASP A CA 1
ATOM 620 C C . ASP A 1 85 ? 2.002 -9.468 8.591 1.00 91.69 85 ASP A C 1
ATOM 622 O O . ASP A 1 85 ? 1.188 -9.236 9.485 1.00 91.69 85 ASP A O 1
ATOM 626 N N . ALA A 1 86 ? 3.054 -8.674 8.383 1.00 90.88 86 ALA A N 1
ATOM 627 C CA . ALA A 1 86 ? 3.322 -7.476 9.172 1.00 90.88 86 ALA A CA 1
ATOM 628 C C . ALA A 1 86 ? 2.274 -6.374 8.936 1.00 90.88 86 ALA A C 1
ATOM 630 O O . ALA A 1 86 ? 1.914 -5.657 9.872 1.00 90.88 86 ALA A O 1
ATOM 631 N N . GLN A 1 87 ? 1.778 -6.239 7.702 1.00 92.19 87 GLN A N 1
ATOM 632 C CA . GLN A 1 87 ? 0.667 -5.343 7.382 1.00 92.19 87 GLN A CA 1
ATOM 633 C C . GLN A 1 87 ? -0.633 -5.842 8.018 1.00 92.19 87 GLN A C 1
ATOM 635 O O . GLN A 1 87 ? -1.353 -5.069 8.645 1.00 92.19 87 GLN A O 1
ATOM 640 N N . LEU A 1 88 ? -0.909 -7.141 7.915 1.00 93.50 88 LEU A N 1
ATOM 641 C CA . LEU A 1 88 ? -2.126 -7.735 8.443 1.00 93.50 88 LEU A CA 1
ATOM 642 C C . LEU A 1 88 ? -2.206 -7.623 9.968 1.00 93.50 88 LEU A C 1
ATOM 644 O O . LEU A 1 88 ? -3.256 -7.271 10.496 1.00 93.50 88 LEU A O 1
ATOM 648 N N . ARG A 1 89 ? -1.091 -7.838 10.680 1.00 92.12 89 ARG A N 1
ATOM 649 C CA . ARG A 1 89 ? -1.015 -7.638 12.138 1.00 92.12 89 ARG A CA 1
ATOM 650 C C . ARG A 1 89 ? -1.372 -6.209 12.547 1.00 92.12 89 ARG A C 1
ATOM 652 O O . ARG A 1 89 ? -2.124 -6.030 13.498 1.00 92.12 89 ARG A O 1
ATOM 659 N N . ARG A 1 90 ? -0.884 -5.198 11.823 1.00 93.12 90 ARG A N 1
ATOM 660 C CA . ARG A 1 90 ? -1.212 -3.790 12.107 1.00 93.12 90 ARG A CA 1
ATOM 661 C C . ARG A 1 90 ? -2.666 -3.451 11.767 1.00 93.12 90 ARG A C 1
ATOM 663 O O . ARG A 1 90 ? -3.318 -2.757 12.538 1.00 93.12 90 ARG A O 1
ATOM 670 N N . LEU A 1 91 ? -3.211 -3.979 10.669 1.00 94.25 91 LEU A N 1
ATOM 671 C CA . LEU A 1 91 ? -4.639 -3.819 10.358 1.00 94.25 91 LEU A CA 1
ATOM 672 C C . LEU A 1 91 ? -5.530 -4.487 11.416 1.00 94.25 91 LEU A C 1
ATOM 674 O O . LEU A 1 91 ? -6.534 -3.907 11.823 1.00 94.25 91 LEU A O 1
ATOM 678 N N . GLN A 1 92 ? -5.138 -5.668 11.903 1.00 94.69 92 GLN A N 1
ATOM 679 C CA . GLN A 1 92 ? -5.808 -6.342 13.013 1.00 94.69 92 GLN A CA 1
ATOM 680 C C . GLN A 1 92 ? -5.739 -5.500 14.294 1.00 94.69 92 GLN A C 1
ATOM 682 O O . GLN A 1 92 ? -6.743 -5.362 14.985 1.00 94.69 92 GLN A O 1
ATOM 687 N N . LEU A 1 93 ? -4.593 -4.877 14.580 1.00 94.50 93 LEU A N 1
ATOM 688 C CA . LEU A 1 93 ? -4.437 -3.994 15.734 1.00 94.50 93 LEU A CA 1
ATOM 689 C C . LEU A 1 93 ? -5.403 -2.799 15.678 1.00 94.50 93 LEU A C 1
ATOM 691 O O . LEU A 1 93 ? -6.061 -2.506 16.676 1.00 94.50 93 LEU A O 1
ATOM 695 N N . ILE A 1 94 ? -5.531 -2.146 14.516 1.00 94.50 94 ILE A N 1
ATOM 696 C CA . ILE A 1 94 ? -6.502 -1.057 14.300 1.00 94.50 94 ILE A CA 1
ATOM 697 C C . ILE A 1 94 ? -7.936 -1.577 14.466 1.00 94.50 94 ILE A C 1
ATOM 699 O O . ILE A 1 94 ? -8.758 -0.933 15.115 1.00 94.50 94 ILE A O 1
ATOM 703 N N . HIS A 1 95 ? -8.240 -2.756 13.914 1.00 94.50 95 HIS A N 1
ATOM 704 C CA . HIS A 1 95 ? -9.557 -3.381 14.038 1.00 94.50 95 HIS A CA 1
ATOM 705 C C . HIS A 1 95 ? -9.954 -3.634 15.504 1.00 94.50 95 HIS A C 1
ATOM 707 O O . HIS A 1 95 ? -11.096 -3.383 15.907 1.00 94.50 95 HIS A O 1
ATOM 713 N N . GLU A 1 96 ? -9.010 -4.119 16.308 1.00 94.44 96 GLU A N 1
ATOM 714 C CA . GLU A 1 96 ? -9.192 -4.404 17.734 1.00 94.44 96 GLU A CA 1
ATOM 715 C C . GLU A 1 96 ? -9.251 -3.131 18.588 1.00 94.44 96 GLU A C 1
ATOM 717 O O . GLU A 1 96 ? -9.860 -3.141 19.655 1.00 94.44 96 GLU A O 1
ATOM 722 N N . ASN A 1 97 ? -8.687 -2.019 18.107 1.00 93.81 97 ASN A N 1
ATOM 723 C CA . ASN A 1 97 ? -8.557 -0.765 18.847 1.00 93.81 97 ASN A CA 1
ATOM 724 C C . ASN A 1 97 ? -9.117 0.435 18.049 1.00 93.81 97 ASN A C 1
ATOM 726 O O . ASN A 1 97 ? -8.368 1.367 17.743 1.00 93.81 97 ASN A O 1
ATOM 730 N N . PRO A 1 98 ? -10.421 0.455 17.708 1.00 93.25 98 PRO A N 1
ATOM 731 C CA . PRO A 1 98 ? -10.996 1.515 16.885 1.00 93.25 98 PRO A CA 1
ATOM 732 C C . PRO A 1 98 ? -10.895 2.880 17.579 1.00 93.25 98 PRO A C 1
ATOM 734 O O . PRO A 1 98 ? -11.237 3.035 18.752 1.00 93.25 98 PRO A O 1
ATOM 737 N N . GLY A 1 99 ? -10.412 3.883 16.849 1.00 91.38 99 GLY A N 1
ATOM 738 C CA . GLY A 1 99 ? -10.247 5.251 17.333 1.00 91.38 99 GLY A CA 1
ATOM 739 C C . GLY A 1 99 ? -9.159 5.408 18.396 1.00 91.38 99 GLY A C 1
ATOM 740 O O . GLY A 1 99 ? -9.134 6.433 19.084 1.00 91.38 99 GLY A O 1
ATOM 741 N N . ARG A 1 100 ? -8.286 4.408 18.565 1.00 91.69 100 ARG A N 1
ATOM 742 C CA . ARG A 1 100 ? -7.107 4.494 19.431 1.00 91.69 100 ARG A CA 1
ATOM 743 C C . ARG A 1 100 ? -6.112 5.485 18.840 1.00 91.69 100 ARG A C 1
ATOM 745 O O . ARG A 1 100 ? -5.960 5.555 17.626 1.00 91.69 100 ARG A O 1
ATOM 752 N N . ASP A 1 101 ? -5.480 6.244 19.725 1.00 89.94 101 ASP A N 1
ATOM 753 C CA . ASP A 1 101 ? -4.462 7.237 19.388 1.00 89.94 101 ASP A CA 1
ATOM 754 C C . ASP A 1 101 ? -3.271 6.615 18.637 1.00 89.94 101 ASP A C 1
ATOM 756 O O . ASP A 1 101 ? -2.882 5.478 18.922 1.00 89.94 101 ASP A O 1
ATOM 760 N N . GLU A 1 102 ? -2.735 7.356 17.665 1.00 87.69 102 GLU A N 1
ATOM 761 C CA . GLU A 1 102 ? -1.658 6.905 16.782 1.00 87.69 102 GLU A CA 1
ATOM 762 C C . GLU A 1 102 ? -0.378 6.508 17.523 1.00 87.69 102 GLU A C 1
ATOM 764 O O . GLU A 1 102 ? 0.209 5.488 17.166 1.00 87.69 102 GLU A O 1
ATOM 769 N N . ASP A 1 103 ? 0.010 7.228 18.582 1.00 88.94 103 ASP A N 1
ATOM 770 C CA . ASP A 1 103 ? 1.218 6.912 19.352 1.00 88.94 103 ASP A CA 1
ATOM 771 C C . ASP A 1 103 ? 1.034 5.567 20.059 1.00 88.94 103 ASP A C 1
ATOM 773 O O . ASP A 1 103 ? 1.873 4.674 19.972 1.00 88.94 103 ASP A O 1
ATOM 777 N N . LYS A 1 104 ? -0.146 5.350 20.654 1.00 91.19 104 LYS A N 1
ATOM 778 C CA . LYS A 1 104 ? -0.471 4.070 21.304 1.00 91.19 104 LYS A CA 1
ATOM 779 C C . LYS A 1 104 ? -0.535 2.911 20.312 1.00 91.19 104 LYS A C 1
ATOM 781 O O . LYS A 1 104 ? -0.230 1.781 20.682 1.00 91.19 104 LYS A O 1
ATOM 786 N N . LEU A 1 105 ? -1.004 3.152 19.088 1.00 91.75 105 LEU A N 1
ATOM 787 C CA . LEU A 1 105 ? -1.021 2.130 18.042 1.00 91.75 105 LEU A CA 1
ATOM 788 C C . LEU A 1 105 ? 0.394 1.809 17.554 1.00 91.75 105 LEU A C 1
ATOM 790 O O . LEU A 1 105 ? 0.694 0.634 17.354 1.00 91.75 105 LEU A O 1
ATOM 794 N N . ALA A 1 106 ? 1.257 2.816 17.413 1.00 92.00 106 ALA A N 1
ATOM 795 C CA . ALA A 1 106 ? 2.662 2.627 17.073 1.00 92.00 106 ALA A CA 1
ATOM 796 C C . ALA A 1 106 ? 3.387 1.803 18.148 1.00 92.00 106 ALA A C 1
ATOM 798 O O . ALA A 1 106 ? 4.011 0.795 17.815 1.00 92.00 106 ALA A O 1
ATOM 799 N N . ASP A 1 107 ? 3.197 2.141 19.428 1.00 92.81 107 ASP A N 1
ATOM 800 C CA . ASP A 1 107 ? 3.760 1.398 20.561 1.00 92.81 107 ASP A CA 1
ATOM 801 C C . ASP A 1 107 ? 3.331 -0.078 20.541 1.00 92.81 107 ASP A C 1
ATOM 803 O O . ASP A 1 107 ? 4.156 -0.987 20.640 1.00 92.81 107 ASP A O 1
ATOM 807 N N . LEU A 1 108 ? 2.030 -0.339 20.361 1.00 92.69 108 LEU A N 1
ATOM 808 C CA . LEU A 1 108 ? 1.487 -1.701 20.290 1.00 92.69 108 LEU A CA 1
ATOM 809 C C . LEU A 1 108 ? 1.969 -2.471 19.051 1.00 92.69 108 LEU A C 1
ATOM 811 O O . LEU A 1 108 ? 2.061 -3.699 19.087 1.00 92.69 108 LEU A O 1
ATOM 815 N N . ALA A 1 109 ? 2.264 -1.770 17.955 1.00 90.81 109 ALA A N 1
ATOM 816 C CA . ALA A 1 109 ? 2.834 -2.352 16.745 1.00 90.81 109 ALA A CA 1
ATOM 817 C C . ALA A 1 109 ? 4.353 -2.589 16.844 1.00 90.81 109 ALA A C 1
ATOM 819 O O . ALA A 1 109 ? 4.911 -3.254 15.966 1.00 90.81 109 ALA A O 1
ATOM 820 N N . GLY A 1 110 ? 5.012 -2.079 17.893 1.00 91.19 110 GLY A N 1
ATOM 821 C CA . GLY A 1 110 ? 6.469 -2.080 18.029 1.00 91.19 110 GLY A CA 1
ATOM 822 C C . GLY A 1 11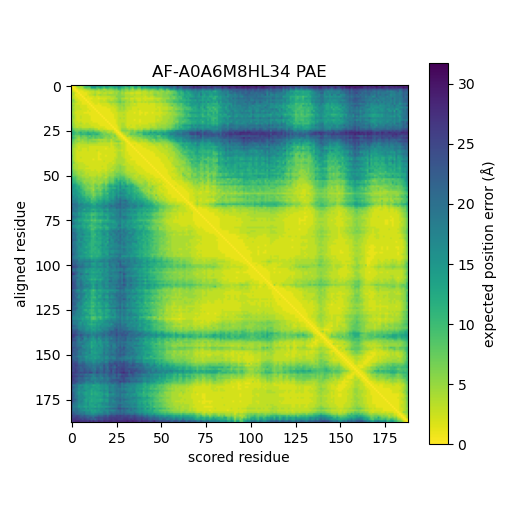0 ? 7.165 -1.134 17.048 1.00 91.19 110 GLY A C 1
ATOM 823 O O . GLY A 1 110 ? 8.318 -1.369 16.684 1.00 91.19 110 GLY A O 1
ATOM 824 N N . ASP A 1 111 ? 6.459 -0.107 16.574 1.00 89.50 111 ASP A N 1
ATOM 825 C CA . ASP A 1 111 ? 7.010 0.919 15.697 1.00 89.50 111 ASP A CA 1
ATOM 826 C C . ASP A 1 111 ? 7.769 1.976 16.510 1.00 89.50 111 ASP A C 1
ATOM 828 O O . ASP A 1 111 ? 7.481 2.226 17.676 1.00 89.50 111 ASP A O 1
ATOM 832 N N . LYS A 1 112 ? 8.775 2.597 15.884 1.00 88.25 112 LYS A N 1
ATOM 833 C CA . LYS A 1 112 ? 9.643 3.582 16.550 1.00 88.25 112 LYS A CA 1
ATOM 834 C C . LYS A 1 112 ? 8.874 4.820 17.026 1.00 88.25 112 LYS A C 1
ATOM 836 O O . LYS A 1 112 ? 9.230 5.403 18.044 1.00 88.25 112 LYS A O 1
ATOM 841 N N . ASP A 1 113 ? 7.901 5.252 16.231 1.00 88.25 113 ASP A N 1
ATOM 842 C CA . ASP A 1 113 ? 7.087 6.441 16.456 1.00 88.25 113 ASP A CA 1
ATOM 843 C C . ASP A 1 113 ? 5.804 6.389 15.599 1.00 88.25 113 ASP A C 1
ATOM 845 O O . ASP A 1 113 ? 5.675 5.579 14.671 1.00 88.25 113 ASP A O 1
ATOM 849 N N . ALA A 1 114 ? 4.852 7.286 15.877 1.00 86.81 114 ALA A N 1
ATOM 850 C CA . ALA A 1 114 ? 3.631 7.424 15.084 1.00 86.81 114 ALA A CA 1
ATOM 851 C C . ALA A 1 114 ? 3.886 7.817 13.618 1.00 86.81 114 ALA A C 1
ATOM 853 O O . ALA A 1 114 ? 3.086 7.496 12.735 1.00 86.81 114 ALA A O 1
ATOM 854 N N . ALA A 1 115 ? 5.010 8.474 13.306 1.00 86.75 115 ALA A N 1
ATOM 855 C CA . ALA A 1 115 ? 5.339 8.824 11.928 1.00 86.75 115 ALA A CA 1
ATOM 856 C C . ALA A 1 115 ? 5.632 7.569 11.088 1.00 86.75 115 ALA A C 1
ATOM 858 O O . ALA A 1 115 ? 5.149 7.470 9.956 1.00 86.75 115 ALA A O 1
ATOM 859 N N . ALA A 1 116 ? 6.346 6.588 11.643 1.00 87.50 116 ALA A N 1
ATOM 860 C CA . ALA A 1 116 ? 6.574 5.288 11.021 1.00 87.50 116 ALA A CA 1
ATOM 861 C C . ALA A 1 116 ? 5.252 4.537 10.785 1.00 87.50 116 ALA A C 1
ATOM 863 O O . ALA A 1 116 ? 5.023 4.028 9.683 1.00 87.50 116 ALA A O 1
ATOM 864 N N . PHE A 1 117 ? 4.347 4.549 11.768 1.00 87.50 117 PHE A N 1
ATOM 865 C CA . PHE A 1 117 ? 3.018 3.942 11.644 1.00 87.50 117 PHE A CA 1
ATOM 866 C C . PHE A 1 117 ? 2.181 4.604 10.529 1.00 87.50 117 PHE A C 1
ATOM 868 O O . PHE A 1 117 ? 1.600 3.927 9.676 1.00 87.50 117 PHE A O 1
ATOM 875 N N . ASN A 1 118 ? 2.191 5.938 10.451 1.00 85.75 118 ASN A N 1
ATOM 876 C CA . ASN A 1 118 ? 1.499 6.698 9.405 1.00 85.75 118 ASN A CA 1
ATOM 877 C C . ASN A 1 118 ? 2.066 6.462 8.001 1.00 85.75 118 ASN A C 1
ATOM 879 O O . ASN A 1 118 ? 1.309 6.363 7.024 1.00 85.75 118 ASN A O 1
ATOM 883 N N . LEU A 1 119 ? 3.393 6.377 7.879 1.00 87.12 119 LEU A N 1
ATOM 884 C CA . LEU A 1 119 ? 4.057 6.038 6.620 1.00 87.12 119 LEU A CA 1
ATOM 885 C C . LEU A 1 119 ? 3.666 4.634 6.161 1.00 87.12 119 LEU A C 1
ATOM 887 O O . LEU A 1 119 ? 3.410 4.437 4.973 1.00 87.12 119 LEU A O 1
ATOM 891 N N . TRP A 1 120 ? 3.550 3.689 7.095 1.00 90.25 120 TRP A N 1
ATOM 892 C CA . TRP A 1 120 ? 3.107 2.333 6.805 1.00 90.25 120 TRP A CA 1
ATOM 893 C C . TRP A 1 120 ? 1.676 2.291 6.238 1.00 90.25 120 TRP A C 1
ATOM 895 O O . TRP A 1 120 ? 1.485 1.729 5.155 1.00 90.25 120 TRP A O 1
ATOM 905 N N . ILE A 1 121 ? 0.688 2.929 6.888 1.00 89.88 121 ILE A N 1
ATOM 906 C CA . ILE A 1 121 ? -0.692 2.988 6.351 1.00 89.88 121 ILE A CA 1
ATOM 907 C C . ILE A 1 121 ? -0.684 3.654 4.970 1.00 89.88 121 ILE A C 1
ATOM 909 O O . ILE A 1 121 ? -1.300 3.168 4.021 1.00 89.88 121 ILE A O 1
ATOM 913 N N . SER A 1 122 ? 0.050 4.760 4.833 1.00 89.25 122 SER A N 1
ATOM 914 C CA . SER A 1 122 ? 0.130 5.500 3.572 1.00 89.25 122 SER A CA 1
ATOM 915 C C . SER A 1 122 ? 0.702 4.649 2.436 1.00 89.25 122 SER A C 1
ATOM 917 O O . SER A 1 122 ? 0.178 4.695 1.321 1.00 89.25 122 SER A O 1
ATOM 919 N N . ALA A 1 123 ? 1.743 3.857 2.706 1.00 90.19 123 ALA A N 1
ATOM 920 C CA . ALA A 1 123 ? 2.329 2.933 1.741 1.00 90.19 123 ALA A CA 1
ATOM 921 C C . ALA A 1 123 ? 1.339 1.825 1.354 1.00 90.19 123 ALA A C 1
ATOM 923 O O . ALA A 1 123 ? 1.105 1.611 0.166 1.00 90.19 123 ALA A O 1
ATOM 924 N N . LEU A 1 124 ? 0.677 1.203 2.339 1.00 91.31 124 LEU A N 1
ATOM 925 C CA . LEU A 1 124 ? -0.346 0.178 2.110 1.00 91.31 124 LEU A CA 1
ATOM 926 C C . LEU A 1 124 ? -1.461 0.679 1.172 1.00 91.31 124 LEU A C 1
ATOM 928 O O . LEU A 1 124 ? -1.861 -0.029 0.243 1.00 91.31 124 LEU A O 1
ATOM 932 N N . CYS A 1 125 ? -1.947 1.899 1.401 1.00 89.81 125 CYS A N 1
ATOM 933 C CA . CYS A 1 125 ? -2.982 2.525 0.584 1.00 89.81 125 CYS A CA 1
ATOM 934 C C . CYS A 1 125 ? -2.474 2.920 -0.809 1.00 89.81 125 CYS A C 1
ATOM 936 O O . CYS A 1 125 ? -3.150 2.665 -1.807 1.00 89.81 125 CYS A O 1
ATOM 938 N N . ARG A 1 126 ? -1.277 3.517 -0.905 1.00 89.81 126 ARG A N 1
ATOM 939 C CA . ARG A 1 126 ? -0.669 3.909 -2.188 1.00 89.81 126 ARG A CA 1
ATOM 940 C C . ARG A 1 126 ? -0.445 2.698 -3.090 1.00 89.81 126 ARG A C 1
ATOM 942 O O . ARG A 1 126 ? -0.734 2.770 -4.284 1.00 89.81 126 ARG A O 1
ATOM 949 N N . ASP A 1 127 ? -0.009 1.582 -2.518 1.00 89.88 127 ASP A N 1
ATOM 950 C CA . ASP A 1 127 ? 0.172 0.323 -3.236 1.00 89.88 127 ASP A CA 1
ATOM 951 C C . ASP A 1 127 ? -1.138 -0.228 -3.791 1.00 89.88 127 ASP A C 1
ATOM 953 O O . ASP A 1 127 ? -1.098 -1.129 -4.613 1.00 89.88 127 ASP A O 1
ATOM 957 N N . ARG A 1 128 ? -2.302 0.288 -3.393 1.00 90.81 128 ARG A N 1
ATOM 958 C CA . ARG A 1 128 ? -3.622 -0.150 -3.872 1.00 90.81 128 ARG A CA 1
ATOM 959 C C . ARG A 1 128 ? -4.409 0.967 -4.554 1.00 90.81 128 ARG A C 1
ATOM 961 O O . ARG A 1 128 ? -5.558 0.761 -4.925 1.00 90.81 128 ARG A O 1
ATOM 968 N N . ALA A 1 129 ? -3.777 2.114 -4.800 1.00 88.94 129 ALA A N 1
ATOM 969 C CA . ALA A 1 129 ? -4.403 3.315 -5.354 1.00 88.94 129 ALA A CA 1
ATOM 970 C C . ALA A 1 129 ? -5.125 3.103 -6.694 1.00 88.94 129 ALA A C 1
ATOM 972 O O . ALA A 1 129 ? -6.024 3.864 -7.027 1.00 88.94 129 ALA A O 1
ATOM 973 N N . ASP A 1 130 ? -4.733 2.084 -7.461 1.00 88.38 130 ASP A N 1
ATOM 974 C CA . ASP A 1 130 ? -5.335 1.789 -8.764 1.00 88.38 130 ASP A CA 1
ATOM 975 C C . ASP A 1 130 ? -6.767 1.215 -8.632 1.00 88.38 130 ASP A C 1
ATOM 977 O O . ASP A 1 130 ? -7.552 1.318 -9.569 1.00 88.38 130 ASP A O 1
ATOM 981 N N . TYR A 1 131 ? -7.108 0.643 -7.469 1.00 90.25 131 TYR A N 1
ATOM 982 C CA . TYR A 1 131 ? -8.427 0.078 -7.146 1.00 90.25 131 TYR A CA 1
ATOM 983 C C . TYR A 1 131 ? -9.301 1.021 -6.320 1.00 90.25 131 TYR A C 1
ATOM 985 O O . TYR A 1 131 ? -10.520 0.884 -6.290 1.00 90.25 131 TYR A O 1
ATOM 993 N N . LEU A 1 132 ? -8.662 1.914 -5.570 1.00 86.56 132 LEU A N 1
ATOM 994 C CA . LEU A 1 132 ? -9.306 2.712 -4.539 1.00 86.56 132 LEU A CA 1
ATOM 995 C C . LEU A 1 132 ? -9.722 4.080 -5.091 1.00 86.56 132 LEU A C 1
ATOM 997 O O . LEU A 1 132 ? -9.126 4.570 -6.056 1.00 86.56 132 LEU A O 1
ATOM 1001 N N . PRO A 1 133 ? -10.726 4.731 -4.479 1.00 84.38 133 PRO A N 1
ATOM 1002 C CA . PRO A 1 133 ? -11.065 6.102 -4.827 1.00 84.38 133 PRO A CA 1
ATOM 1003 C C . PRO A 1 133 ? -9.847 7.021 -4.648 1.00 84.38 133 PRO A C 1
ATOM 1005 O O . PRO A 1 133 ? -8.940 6.721 -3.863 1.00 84.38 133 PRO A O 1
ATOM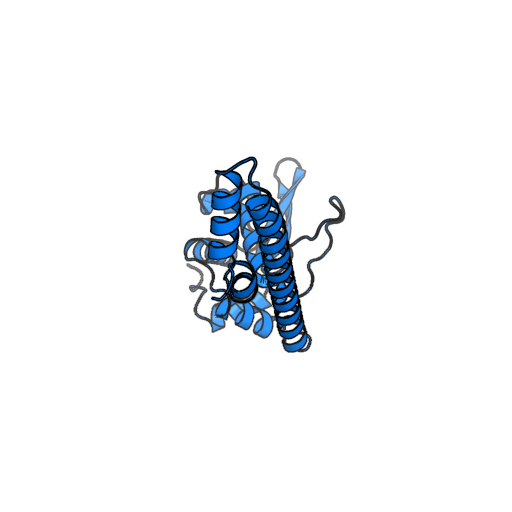 1008 N N . PRO A 1 134 ? -9.805 8.161 -5.359 1.00 85.12 134 PRO A N 1
ATOM 1009 C CA . PRO A 1 134 ? -8.724 9.116 -5.185 1.00 85.12 134 PRO A CA 1
ATOM 1010 C C . PRO A 1 134 ? -8.671 9.595 -3.723 1.00 85.12 134 PRO A C 1
ATOM 1012 O O . PRO A 1 134 ? -9.715 9.895 -3.137 1.00 85.12 134 PRO A O 1
ATOM 1015 N N . PRO A 1 135 ? -7.474 9.689 -3.120 1.00 87.94 135 PRO A N 1
ATOM 1016 C CA . PRO A 1 135 ? -7.332 10.209 -1.767 1.00 87.94 135 PRO A CA 1
ATOM 1017 C C . PRO A 1 135 ? -7.731 11.683 -1.712 1.00 87.94 135 PRO A C 1
ATOM 1019 O O . PRO A 1 135 ? -7.531 12.442 -2.665 1.00 87.94 135 PRO A O 1
ATOM 1022 N N . LYS A 1 136 ? -8.223 12.114 -0.550 1.00 86.50 136 LYS A N 1
ATOM 1023 C CA . LYS A 1 136 ? -8.411 13.539 -0.265 1.00 86.50 136 LYS A CA 1
ATOM 1024 C C . LYS A 1 136 ? -7.062 14.256 -0.297 1.00 86.50 136 LYS A C 1
ATOM 1026 O O . LYS A 1 136 ? -6.024 13.676 0.026 1.00 86.50 136 LYS A O 1
ATOM 1031 N N . ILE A 1 137 ? -7.069 15.536 -0.651 1.00 85.62 137 ILE A N 1
ATOM 1032 C CA . ILE A 1 137 ? -5.876 16.378 -0.554 1.00 85.62 137 ILE A CA 1
ATOM 1033 C C . ILE A 1 137 ? -5.816 16.982 0.849 1.00 85.62 137 ILE A C 1
ATOM 1035 O O . ILE A 1 137 ? -6.718 17.715 1.254 1.00 85.62 137 ILE A O 1
ATOM 1039 N N . ALA A 1 138 ? -4.741 16.699 1.586 1.00 80.38 138 ALA A N 1
ATOM 1040 C CA . ALA A 1 138 ? -4.518 17.271 2.907 1.00 80.38 138 ALA A CA 1
ATOM 1041 C C . ALA A 1 138 ? -4.386 18.800 2.810 1.00 80.38 138 ALA A C 1
ATOM 1043 O O . ALA A 1 138 ? -3.521 19.313 2.094 1.00 80.38 138 ALA A O 1
ATOM 1044 N N . ALA A 1 139 ? -5.208 19.531 3.568 1.00 77.00 139 ALA A N 1
ATOM 1045 C CA . ALA A 1 139 ? -5.304 20.991 3.481 1.00 77.00 139 ALA A CA 1
ATOM 1046 C C . ALA A 1 139 ? -3.963 21.713 3.715 1.00 77.00 139 ALA A C 1
ATOM 1048 O O . ALA A 1 139 ? -3.645 22.656 2.989 1.00 77.00 139 ALA A O 1
ATOM 1049 N N . LEU A 1 140 ? -3.175 21.235 4.687 1.00 76.50 140 LEU A N 1
ATOM 1050 C CA . LEU A 1 140 ? -1.899 21.828 5.106 1.00 76.50 140 LEU A CA 1
ATOM 1051 C C . LEU A 1 140 ? -0.764 21.581 4.108 1.00 76.50 140 LEU A C 1
ATOM 1053 O O . LEU A 1 140 ? -0.030 22.499 3.765 1.00 76.50 140 LEU A O 1
ATOM 1057 N N . ARG A 1 141 ? -0.604 20.335 3.647 1.00 76.94 141 ARG A N 1
ATOM 1058 C CA . ARG A 1 141 ? 0.542 19.925 2.815 1.00 76.94 141 ARG A CA 1
ATOM 1059 C C . ARG A 1 141 ? 0.262 19.987 1.316 1.00 76.94 141 ARG A C 1
ATOM 1061 O O . ARG A 1 141 ? 1.182 19.783 0.536 1.00 76.94 141 ARG A O 1
ATOM 1068 N N . LYS A 1 142 ? -0.997 20.210 0.911 1.00 84.56 142 LYS A N 1
ATOM 1069 C CA . LYS A 1 142 ? -1.459 20.137 -0.489 1.00 84.56 142 LYS A CA 1
ATOM 1070 C C . LYS A 1 142 ? -1.056 18.827 -1.182 1.00 84.56 142 LYS A C 1
ATOM 1072 O O . LYS A 1 142 ? -0.867 18.781 -2.391 1.00 84.56 142 LYS A O 1
ATOM 1077 N N . GLN A 1 143 ? -0.937 17.754 -0.403 1.00 84.38 143 GLN A N 1
ATOM 1078 C CA . GLN A 1 143 ? -0.533 16.433 -0.869 1.00 84.38 143 GLN A CA 1
ATOM 1079 C C . GLN A 1 143 ? -1.655 15.412 -0.652 1.00 84.38 143 GLN A C 1
ATOM 1081 O O . GLN A 1 143 ? -2.459 15.578 0.270 1.00 84.38 143 GLN A O 1
ATOM 1086 N N . PRO A 1 144 ? -1.704 14.3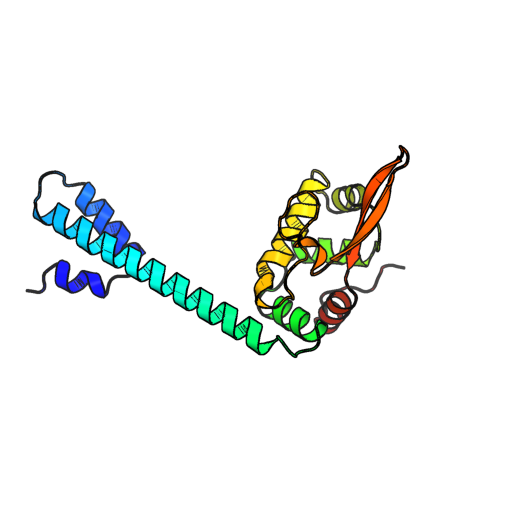43 -1.465 1.00 84.94 144 PRO A N 1
ATOM 1087 C CA . PRO A 1 144 ? -2.620 13.227 -1.261 1.00 84.94 144 PRO A CA 1
ATOM 1088 C C . PRO A 1 144 ? -2.500 12.599 0.135 1.00 84.94 144 PRO A C 1
ATOM 1090 O O . PRO A 1 144 ? -1.418 12.172 0.543 1.00 84.94 144 PRO A O 1
ATOM 1093 N N . GLN A 1 145 ? -3.620 12.493 0.845 1.00 85.81 145 GLN A N 1
ATOM 1094 C CA . GLN A 1 145 ? -3.732 11.828 2.139 1.00 85.81 145 GLN A CA 1
ATOM 1095 C C . GLN A 1 145 ? -4.112 10.359 1.938 1.00 85.81 145 GLN A C 1
ATOM 1097 O O . GLN A 1 145 ? -5.272 9.969 2.035 1.00 85.81 145 GLN A O 1
ATOM 1102 N N . TRP A 1 146 ? -3.112 9.543 1.611 1.00 87.31 146 TRP A N 1
ATOM 1103 C CA . TRP A 1 146 ? -3.298 8.121 1.303 1.00 87.31 146 TRP A CA 1
ATOM 1104 C C . TRP A 1 146 ? -3.852 7.316 2.476 1.00 87.31 146 TRP A C 1
ATOM 1106 O O . TRP A 1 146 ? -4.608 6.371 2.272 1.00 87.31 146 TRP A O 1
ATOM 1116 N N . SER A 1 147 ? -3.485 7.684 3.699 1.00 81.00 147 SER A N 1
ATOM 1117 C CA . SER A 1 147 ? -3.838 6.932 4.896 1.00 81.00 147 SER A CA 1
ATOM 1118 C C . SER A 1 147 ? -5.344 6.889 5.197 1.00 81.00 147 SER A C 1
ATOM 1120 O O . SER A 1 147 ? -5.787 5.921 5.806 1.00 81.00 147 SER A O 1
ATOM 1122 N N . ASP A 1 148 ? -6.132 7.840 4.674 1.00 82.88 148 ASP A N 1
ATOM 1123 C CA . ASP A 1 148 ? -7.601 7.896 4.826 1.00 82.88 148 ASP A CA 1
ATOM 1124 C C . ASP A 1 148 ? -8.367 6.948 3.866 1.00 82.88 148 ASP A C 1
ATOM 1126 O O . ASP A 1 148 ? -9.595 6.975 3.790 1.00 82.88 148 ASP A O 1
ATOM 1130 N N . LEU A 1 149 ? -7.664 6.144 3.051 1.00 86.56 149 LEU A N 1
ATOM 1131 C CA . LEU A 1 149 ? -8.316 5.253 2.081 1.00 86.56 149 LEU A CA 1
ATOM 1132 C C . LEU A 1 149 ? -8.792 3.939 2.707 1.00 86.56 149 LEU A C 1
ATOM 1134 O O . LEU A 1 149 ? -9.939 3.564 2.505 1.00 86.56 149 LEU A O 1
ATOM 1138 N N . ILE A 1 150 ? -7.934 3.231 3.445 1.00 88.44 150 ILE A N 1
ATOM 1139 C CA . ILE A 1 150 ? -8.282 1.956 4.108 1.00 88.44 150 ILE A CA 1
ATOM 1140 C C . ILE A 1 150 ? -8.706 2.194 5.561 1.00 88.44 150 ILE A C 1
ATOM 1142 O O . ILE A 1 150 ? -9.586 1.503 6.080 1.00 88.44 150 ILE A O 1
ATOM 1146 N N . CYS A 1 151 ? -8.101 3.187 6.206 1.00 89.94 151 CYS A N 1
ATOM 1147 C CA . CYS A 1 151 ? -8.399 3.578 7.573 1.00 89.94 151 CYS A CA 1
ATOM 1148 C C . CYS A 1 151 ? -9.069 4.953 7.573 1.00 89.94 151 CYS A C 1
ATOM 1150 O O . CYS A 1 151 ? -8.797 5.764 6.704 1.00 89.94 151 CYS A O 1
ATOM 1152 N N . GLU A 1 152 ? -9.938 5.216 8.536 1.00 89.69 152 GLU A N 1
ATOM 1153 C CA . GLU A 1 152 ? -10.495 6.532 8.813 1.00 89.69 152 GLU A CA 1
ATOM 1154 C C . GLU A 1 152 ? -9.697 7.212 9.925 1.00 89.69 152 GLU A C 1
ATOM 1156 O O . GLU A 1 152 ? -9.369 6.599 10.950 1.00 89.69 152 GLU A O 1
ATOM 1161 N N . ILE A 1 153 ? -9.414 8.497 9.715 1.00 88.69 153 ILE A N 1
ATOM 1162 C CA . ILE A 1 153 ? -8.779 9.366 10.704 1.00 88.69 153 ILE A CA 1
ATOM 1163 C C . ILE A 1 153 ? -9.834 9.854 11.688 1.00 88.69 153 ILE A C 1
ATOM 1165 O O . ILE A 1 153 ? -10.754 10.580 11.319 1.00 88.69 153 ILE A O 1
ATOM 1169 N N . VAL A 1 154 ? -9.652 9.522 12.962 1.00 89.19 154 VAL A N 1
ATOM 1170 C CA . VAL A 1 154 ? -10.495 9.995 14.061 1.00 89.19 154 VAL A CA 1
ATOM 1171 C C . VAL A 1 154 ? -9.775 11.152 14.755 1.00 89.19 154 VAL A C 1
ATOM 1173 O O . VAL A 1 154 ? -8.769 10.903 15.417 1.00 89.19 154 VAL A O 1
ATOM 1176 N N . PRO A 1 155 ? -10.240 12.410 14.645 1.00 88.62 155 PRO A N 1
ATOM 1177 C CA . PRO A 1 155 ? -9.602 13.535 15.323 1.00 88.62 155 PRO A CA 1
ATOM 1178 C C . PRO A 1 155 ? -9.571 13.338 16.842 1.00 88.62 155 PRO A C 1
ATOM 1180 O O . PRO A 1 155 ? -10.548 12.880 17.441 1.00 88.62 155 PRO A O 1
ATOM 1183 N N . LYS A 1 156 ? -8.453 13.701 17.471 1.00 86.38 156 LYS A N 1
ATOM 1184 C CA . LYS A 1 156 ? -8.247 13.593 18.918 1.00 86.38 156 LYS A CA 1
ATOM 1185 C C . LYS A 1 156 ? -7.588 14.852 19.471 1.00 86.38 156 LYS A C 1
ATOM 1187 O O . LYS A 1 156 ? -6.994 15.648 18.743 1.00 86.38 156 LYS A O 1
ATOM 1192 N N . ILE A 1 157 ? -7.727 15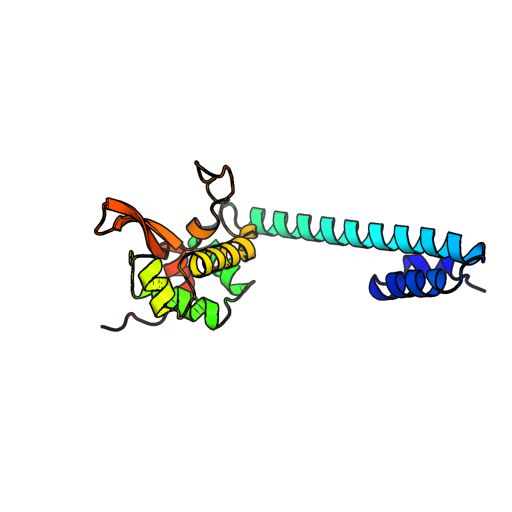.025 20.778 1.00 85.25 157 ILE A N 1
ATOM 1193 C CA . ILE A 1 157 ? -7.017 16.034 21.558 1.00 85.25 157 ILE A CA 1
ATOM 1194 C C . ILE A 1 157 ? -6.318 15.277 22.685 1.00 85.25 157 ILE A C 1
ATOM 1196 O O . ILE A 1 157 ? -6.973 14.515 23.401 1.00 85.25 157 ILE A O 1
ATOM 1200 N N . ASP A 1 158 ? -5.000 15.430 22.795 1.00 80.81 158 ASP A N 1
ATOM 1201 C CA . ASP A 1 158 ? -4.218 14.797 23.857 1.00 80.81 158 ASP A CA 1
ATOM 1202 C C . ASP A 1 158 ? -4.415 15.502 25.214 1.00 80.81 158 ASP A C 1
ATOM 1204 O O . ASP A 1 158 ? -5.090 16.527 25.331 1.00 80.81 158 ASP A O 1
ATOM 1208 N N . ALA A 1 159 ? -3.806 14.953 26.268 1.00 79.75 159 ALA A N 1
ATOM 1209 C CA . ALA A 1 159 ? -3.925 15.485 27.628 1.00 79.75 159 ALA A CA 1
ATOM 1210 C C . ALA A 1 159 ? -3.366 16.914 27.800 1.00 79.75 159 ALA A C 1
ATOM 1212 O O . ALA A 1 159 ? -3.689 17.572 28.784 1.00 79.75 159 ALA A O 1
ATOM 1213 N N . VAL A 1 160 ? -2.542 17.396 26.862 1.00 86.88 160 VAL A N 1
ATOM 1214 C CA . VAL A 1 160 ? -1.946 18.743 26.878 1.00 86.88 160 VAL A CA 1
ATOM 1215 C C . VAL A 1 160 ? -2.567 19.670 25.823 1.00 86.88 160 VAL A C 1
ATOM 1217 O O . VAL A 1 160 ? -2.031 20.740 25.542 1.00 86.88 160 VAL A O 1
ATOM 1220 N N . GLY A 1 161 ? -3.710 19.287 25.242 1.00 83.50 161 GLY A N 1
ATOM 1221 C CA . GLY A 1 161 ? -4.482 20.118 24.316 1.00 83.50 161 GLY A CA 1
ATOM 1222 C C . GLY A 1 161 ? -3.980 20.120 22.867 1.00 83.50 161 GLY A C 1
ATOM 1223 O O . GLY A 1 161 ? -4.485 20.893 22.049 1.00 83.50 161 GLY A O 1
ATOM 1224 N N . ARG A 1 162 ? -3.006 19.275 22.507 1.00 83.81 162 ARG A N 1
ATOM 1225 C CA . ARG A 1 162 ? -2.519 19.153 21.126 1.00 83.81 162 ARG A CA 1
ATOM 1226 C C . ARG A 1 162 ? -3.485 18.314 20.300 1.00 83.81 162 ARG A C 1
ATOM 1228 O O . ARG A 1 162 ? -4.002 17.296 20.755 1.00 83.81 162 ARG A O 1
ATOM 1235 N N . LYS A 1 163 ? -3.707 18.736 19.054 1.00 83.44 163 LYS A N 1
ATOM 1236 C CA . LYS A 1 163 ? -4.486 17.968 18.077 1.00 83.44 163 LYS A CA 1
ATOM 1237 C C . LYS A 1 163 ? -3.675 16.749 17.643 1.00 83.44 163 LYS A C 1
ATOM 1239 O O . LYS A 1 163 ? -2.628 16.915 17.021 1.00 83.44 163 LYS A O 1
ATOM 1244 N N . THR A 1 164 ? -4.184 15.563 17.942 1.00 84.31 164 THR A N 1
ATOM 1245 C CA . THR A 1 164 ? -3.662 14.278 17.462 1.00 84.31 164 THR A CA 1
ATOM 1246 C C . THR A 1 164 ? -4.736 13.585 16.630 1.00 84.31 164 THR A C 1
ATOM 1248 O O . THR A 1 164 ? -5.790 14.163 16.322 1.00 84.31 164 THR A O 1
ATOM 1251 N N . HIS A 1 165 ? -4.485 12.344 16.238 1.00 87.12 165 HIS A N 1
ATOM 1252 C CA . HIS A 1 165 ? -5.508 11.520 15.630 1.00 87.12 165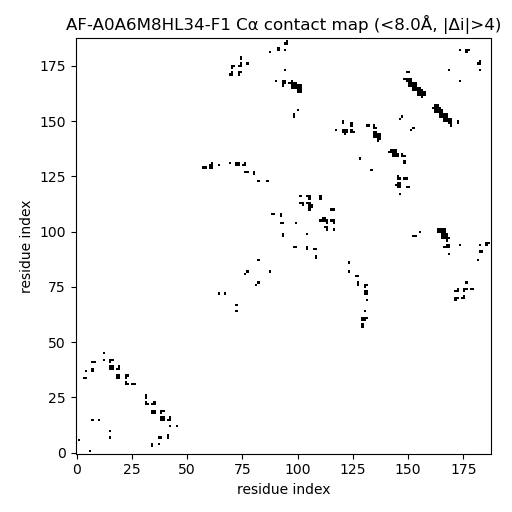 HIS A CA 1
ATOM 1253 C C . HIS A 1 165 ? -5.379 10.059 16.037 1.00 87.12 165 HIS A C 1
ATOM 1255 O O . HIS A 1 165 ? -4.318 9.577 16.419 1.00 87.12 165 HIS A O 1
ATOM 1261 N N . GLY A 1 166 ? -6.505 9.364 15.966 1.00 90.25 166 GLY A N 1
ATOM 1262 C CA . GLY A 1 166 ? -6.573 7.920 16.040 1.00 90.25 166 GLY A CA 1
ATOM 1263 C C . GLY A 1 166 ? -7.014 7.306 14.721 1.00 90.25 166 GLY A C 1
ATOM 1264 O O . GLY A 1 166 ? -7.397 8.009 13.784 1.00 90.25 166 GLY A O 1
ATOM 1265 N N . TRP A 1 167 ? -7.003 5.979 14.682 1.00 91.75 167 TRP A N 1
ATOM 1266 C CA . TRP A 1 167 ? -7.309 5.213 13.478 1.00 91.75 167 TRP A CA 1
ATOM 1267 C C . TRP A 1 167 ? -8.443 4.220 13.713 1.00 91.75 167 TRP A C 1
ATOM 1269 O O . TRP A 1 167 ? -8.500 3.553 14.744 1.00 91.75 167 TRP A O 1
ATOM 1279 N N . THR A 1 168 ? -9.328 4.095 12.728 1.00 93.69 168 THR A N 1
ATOM 1280 C CA . THR A 1 168 ? -10.334 3.023 12.642 1.00 93.69 168 THR A CA 1
ATOM 1281 C C . THR A 1 168 ? -10.296 2.439 11.236 1.00 93.69 168 THR A C 1
ATOM 1283 O O . THR A 1 168 ? -9.959 3.153 10.301 1.00 93.69 168 THR A O 1
ATOM 1286 N N . LEU A 1 169 ? -10.615 1.159 11.037 1.00 93.25 169 LEU A N 1
ATOM 1287 C CA . LEU A 1 169 ? -10.813 0.655 9.673 1.00 93.25 169 LEU A CA 1
ATOM 1288 C C . LEU A 1 169 ? -12.066 1.290 9.071 1.00 93.25 169 LEU A C 1
ATOM 1290 O O . LEU A 1 169 ? -13.089 1.393 9.748 1.00 93.25 169 LEU A O 1
ATOM 1294 N N . ARG A 1 170 ? -12.016 1.675 7.792 1.00 92.31 170 ARG A N 1
ATOM 1295 C CA . ARG A 1 170 ? -13.242 2.091 7.101 1.00 92.31 170 ARG A CA 1
ATOM 1296 C C . ARG A 1 170 ? -14.213 0.905 7.035 1.00 92.31 170 ARG A C 1
ATOM 1298 O O . ARG A 1 170 ? -13.750 -0.223 6.828 1.00 92.31 170 ARG A O 1
ATOM 1305 N N . PRO A 1 171 ? -15.533 1.119 7.166 1.00 92.38 171 PRO A N 1
ATOM 1306 C CA . PRO A 1 171 ? -16.508 0.028 7.159 1.00 92.38 171 PRO A CA 1
ATOM 1307 C C . PRO A 1 171 ? -16.387 -0.889 5.935 1.00 92.38 171 PRO A C 1
ATOM 1309 O O . PRO A 1 171 ? -16.460 -2.110 6.052 1.00 92.38 171 PRO A O 1
ATOM 1312 N N . GLU A 1 172 ? -16.138 -0.321 4.755 1.00 92.00 172 GLU A N 1
ATOM 1313 C CA . GLU A 1 172 ? -16.007 -1.066 3.504 1.00 92.00 172 GLU A CA 1
ATOM 1314 C C . GLU A 1 172 ? -14.736 -1.919 3.469 1.00 92.00 172 GLU A C 1
ATOM 1316 O O . GLU A 1 172 ? -14.764 -3.048 2.973 1.00 92.00 172 GLU A O 1
ATOM 1321 N N . ALA A 1 173 ? -13.639 -1.402 4.030 1.00 92.50 173 ALA A N 1
ATOM 1322 C CA . ALA A 1 173 ? -12.395 -2.144 4.180 1.00 92.50 173 ALA A CA 1
ATOM 1323 C C . ALA A 1 173 ? -12.558 -3.284 5.194 1.00 92.50 173 ALA A C 1
ATOM 1325 O O . ALA A 1 173 ? -12.141 -4.408 4.918 1.00 92.50 173 ALA A O 1
ATOM 1326 N N . GLU A 1 174 ? -13.224 -3.039 6.328 1.00 93.94 174 GLU A N 1
ATOM 1327 C CA . GLU A 1 174 ? -13.508 -4.085 7.315 1.00 93.94 174 GLU A CA 1
ATOM 1328 C C . GLU A 1 174 ? -14.363 -5.209 6.710 1.00 93.94 174 GLU A C 1
ATOM 1330 O O . GLU A 1 174 ? -14.018 -6.386 6.842 1.00 93.94 174 GLU A O 1
ATOM 1335 N N . VAL A 1 175 ? -15.443 -4.868 5.997 1.00 93.25 175 VAL A N 1
ATOM 1336 C CA . VAL A 1 175 ? -16.303 -5.851 5.315 1.00 93.25 175 VAL A CA 1
ATOM 1337 C C . VAL A 1 175 ? -15.502 -6.678 4.311 1.00 93.25 175 VAL A C 1
ATOM 1339 O O . VAL A 1 175 ? -15.611 -7.907 4.312 1.00 93.25 175 VAL A O 1
ATOM 1342 N N . ALA A 1 176 ? -14.678 -6.032 3.481 1.00 93.69 176 ALA A N 1
ATOM 1343 C CA . ALA A 1 176 ? -13.831 -6.719 2.511 1.00 93.69 176 ALA A CA 1
ATOM 1344 C C . ALA A 1 176 ? -12.857 -7.685 3.198 1.00 93.69 176 ALA A C 1
ATOM 1346 O O . ALA A 1 176 ? -12.785 -8.862 2.847 1.00 93.69 176 ALA A O 1
ATOM 1347 N N . MET A 1 177 ? -12.152 -7.224 4.231 1.00 94.31 177 MET A N 1
ATOM 1348 C CA . MET A 1 177 ? -11.196 -8.055 4.955 1.00 94.31 177 MET A CA 1
ATOM 1349 C C . MET A 1 177 ? -11.862 -9.231 5.683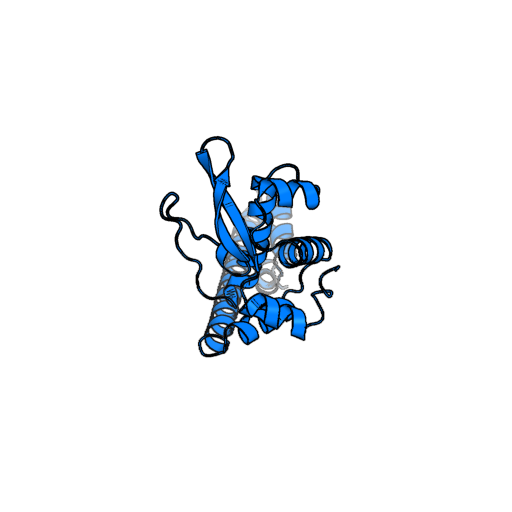 1.00 94.31 177 MET A C 1
ATOM 1351 O O . MET A 1 177 ? -11.291 -10.320 5.716 1.00 94.31 177 MET A O 1
ATOM 1355 N N . ARG A 1 178 ? -13.074 -9.057 6.231 1.00 93.56 178 ARG A N 1
ATOM 1356 C CA . ARG A 1 178 ? -13.848 -10.160 6.831 1.00 93.56 178 ARG A CA 1
ATOM 1357 C C . ARG A 1 178 ? -14.238 -11.214 5.800 1.00 93.56 178 ARG A C 1
ATOM 1359 O O . ARG A 1 178 ? -14.056 -12.397 6.063 1.00 93.56 178 ARG A O 1
ATOM 1366 N N . ARG A 1 179 ? -14.728 -10.802 4.625 1.00 93.94 179 ARG A N 1
ATOM 1367 C CA . ARG A 1 179 ? -15.080 -11.725 3.526 1.00 93.94 179 ARG A CA 1
ATOM 1368 C C . ARG A 1 179 ? -13.882 -12.527 3.030 1.00 93.94 179 ARG A C 1
ATOM 1370 O O . ARG A 1 179 ? -14.033 -13.680 2.649 1.00 93.94 179 ARG A O 1
ATOM 1377 N N . LEU A 1 180 ? -12.698 -11.922 3.073 1.00 94.12 180 LEU A N 1
ATOM 1378 C CA . LEU A 1 180 ? -11.434 -12.568 2.729 1.00 94.12 180 LEU A CA 1
ATOM 1379 C C . LEU A 1 180 ? -10.854 -13.438 3.855 1.00 94.12 180 LEU A C 1
ATOM 1381 O O . LEU A 1 180 ? -9.808 -14.048 3.656 1.00 94.12 180 LEU A O 1
ATOM 1385 N N . GLY A 1 181 ? -11.473 -13.472 5.040 1.00 93.75 181 GLY A N 1
ATOM 1386 C CA . GLY A 1 181 ? -10.939 -14.192 6.200 1.00 93.75 181 GLY A CA 1
ATOM 1387 C C . GLY A 1 181 ? -9.642 -13.595 6.760 1.00 93.75 181 GLY A C 1
ATOM 1388 O O . GLY A 1 181 ? -8.889 -14.288 7.437 1.00 93.75 181 GLY A O 1
ATOM 1389 N N . LEU A 1 182 ? -9.363 -12.319 6.473 1.00 93.44 182 LEU A N 1
ATOM 1390 C CA . LEU A 1 182 ? -8.132 -11.638 6.883 1.00 93.44 182 LEU A CA 1
ATOM 1391 C C . LEU A 1 182 ? -8.209 -11.104 8.320 1.00 93.44 182 LEU A C 1
ATOM 1393 O O . LEU A 1 182 ? -7.194 -11.050 9.009 1.00 93.44 182 LEU A O 1
ATOM 1397 N N . LEU A 1 183 ? -9.400 -10.723 8.789 1.00 91.44 183 LEU A N 1
ATOM 1398 C CA . LEU A 1 183 ? -9.593 -10.264 10.166 1.00 91.44 183 LEU A CA 1
ATOM 1399 C C . LEU A 1 183 ? -9.990 -11.413 11.085 1.00 91.44 183 LEU A C 1
ATOM 1401 O O . LEU A 1 183 ? -10.928 -12.162 10.807 1.00 91.44 183 LEU A O 1
ATOM 1405 N N . LYS A 1 184 ? -9.317 -11.490 12.231 1.00 87.19 184 LYS A N 1
ATOM 1406 C CA . LYS A 1 184 ? -9.718 -12.353 13.342 1.00 87.19 184 LYS A CA 1
ATOM 1407 C C . LYS A 1 184 ? -10.846 -11.689 14.139 1.00 87.19 184 LYS A C 1
ATOM 1409 O O . LYS A 1 184 ? -10.909 -10.455 14.183 1.00 87.19 184 LYS A O 1
ATOM 1414 N N . PRO A 1 185 ? -11.719 -12.476 14.798 1.00 80.81 185 PRO A N 1
ATOM 1415 C CA . PRO A 1 185 ? -12.682 -11.941 15.755 1.00 80.81 185 PRO A CA 1
ATOM 1416 C C . PRO A 1 185 ? -11.977 -11.080 16.807 1.00 80.81 185 PRO A C 1
ATOM 1418 O O . PRO A 1 185 ? -10.870 -11.420 17.232 1.00 80.81 185 PRO A O 1
ATOM 1421 N N . LYS A 1 186 ? -12.613 -9.981 17.231 1.00 74.88 186 LYS A N 1
ATOM 1422 C CA . LYS A 1 186 ? -12.079 -9.156 18.320 1.00 74.88 186 LYS A CA 1
ATOM 1423 C C . LYS A 1 186 ? -11.947 -10.022 19.568 1.00 74.88 186 LYS A C 1
ATOM 1425 O O . LYS A 1 186 ? -12.867 -10.773 19.894 1.00 74.88 186 LYS A O 1
ATOM 1430 N N . ARG A 1 187 ? -10.804 -9.930 20.242 1.00 64.62 187 ARG A N 1
ATOM 1431 C CA . ARG A 1 187 ? -10.635 -10.546 21.560 1.00 64.62 187 ARG A CA 1
ATOM 1432 C C . ARG A 1 187 ? -11.575 -9.826 22.532 1.00 64.62 187 ARG A C 1
ATOM 1434 O O . ARG A 1 187 ? -11.576 -8.596 22.548 1.00 64.62 187 ARG A O 1
ATOM 1441 N N . ALA A 1 188 ? -12.420 -10.602 23.211 1.00 49.84 188 ALA A N 1
ATOM 1442 C CA . ALA A 1 188 ? -13.348 -10.123 24.235 1.00 49.84 188 ALA A CA 1
ATOM 1443 C C . ALA A 1 188 ? -12.598 -9.609 25.468 1.00 49.84 188 ALA A C 1
ATOM 1445 O O . ALA A 1 188 ? -11.490 -10.137 25.732 1.00 49.84 188 ALA A O 1
#

pLDDT: mean 87.35, std 6.7, range [49.84, 94.69]

Organism: NCBI:txid1484109

Mean predicted aligned error: 8.84 Å

Radius of gyration: 23.83 Å; Cα contacts (8 Å, |Δi|>4): 213; chains: 1; bounding box: 58×36×68 Å

Nearest PDB structures (foldseek):
  3oop-assembly1_A-2  TM=5.210E-01  e=1.198E-01  Listeria innocua Clip11262
  2qww-assembly1_A  TM=4.624E-01  e=5.879E-02  Listeria monocytogenes serotype 4b str. F2365
  2qww-assembly3_E  TM=4.951E-01  e=1.017E-01  Listeria monocytogenes serotype 4b str. F2365
  2qww-assembly4_G  TM=5.344E-01  e=2.072E-01  Listeria monocytogenes serotype 4b str. F2365
  6v9i-assembly1_C  TM=1.736E-01  e=2.873E+00  Streptococcus sp. 'group G'